Protein AF-B9TLZ0-F1 (afdb_monomer_lite)

Foldseek 3Di:
DLVVLVVDDLVVLQVLCVVPVQDLVSLLSQCCSCQSHVDHHPHDASPDHAAAENDDVQFWFWQQQFDQDRRSSYGDRFLFGSLAGDIGTDDPVVVVVLVVPVVVVVCVVCVPPDPLVVQLVVLVVVLVVVCVVCVVVVHDDDPQLSVLSSVLSSCPPVDQFAQVNVLVSVCSNVVDCPPFDTGFDQDWDAPAAADPPPRHGDGPAGAAHSVSLRSNSRRLSRSLVSCVVSVTRVVVSVVSSVVSCVRNVGGD

Radius of gyration: 22.02 Å; chains: 1; bounding box: 62×35×60 Å

Sequence (252 aa):
VCRAVQAVAGEEIAAIVLGAPTGAFARRLWFLYEWLTERQLDLPDPGKVRLVPVLDPDQQYALQRGEASSRHKVLNNLPGTRAFCPLARRTTALAAFSGSALGDQARTAMGRVRADLLARAAAFLLLNDSKSSFAIEGERPSGQRAARWGQAIAQAGARSLDVAELNRLQAIVIGDARFVRLGLRDEGGFVGVHDRDTNLPIPDHISARPQDLTSLIEGLAAFADRAAQGDMDPVVAAASLAFGFVYIHPYV

Secondary structure (DSSP, 8-state):
-HHHHHTS-HHHHHHHHHHSTT-HHHHHHHHHHHHHH-PPP------S---EESS-TTTB---SSPEEETTTTEEE--SS-SSS----B--HHHHHHHHT-HHHHHHHHTTTS-HHHHHHHHHHHHHHHHHHHHHHTT----HHHHHHHHHHHTTTTSS---HHHHHHHHHHHH---TTS--SS-SS--EEEEE-TTT--EEEEEEPPPGGGHHHHHHHHHHHHHHHHHTT--HHHHHHHHHHHHHHH----

Organism: Ricinus communis (NCBI:txid3988)

InterPro domains:
  IPR003812 Fido domain [PF02661] (161-252)
  IPR003812 Fido domain [PS51459] (161-252)
  IPR036597 Fido-like domain superfamily [G3DSA:1.10.3290.10] (107-252)
  IPR036597 Fido-like domain superfamily [SSF140931] (147-251)

pLDDT: mean 87.98, std 12.66, range [41.0, 98.25]

Structure (mmCIF, N/CA/C/O backbone):
data_AF-B9TLZ0-F1
#
_entry.id   AF-B9TLZ0-F1
#
loop_
_atom_site.group_PDB
_atom_site.id
_atom_site.type_symbol
_atom_site.label_atom_id
_atom_site.label_alt_id
_atom_site.label_comp_id
_atom_site.label_asym_id
_atom_site.label_entity_id
_atom_site.label_seq_id
_atom_site.pdbx_PDB_ins_code
_atom_site.Cartn_x
_atom_site.Cartn_y
_atom_site.Cartn_z
_atom_site.occupancy
_atom_site.B_iso_or_equiv
_atom_site.auth_seq_id
_atom_site.auth_comp_id
_atom_site.auth_asym_id
_atom_site.auth_atom_id
_atom_site.pdbx_PDB_model_num
ATOM 1 N N . VAL A 1 1 ? 7.675 -0.525 10.314 1.00 48.72 1 VAL A N 1
ATOM 2 C CA . VAL A 1 1 ? 6.494 -0.210 11.157 1.00 48.72 1 VAL A CA 1
ATOM 3 C C . VAL A 1 1 ? 6.132 -1.362 12.103 1.00 48.72 1 VAL A C 1
ATOM 5 O O . VAL A 1 1 ? 6.069 -1.106 13.296 1.00 48.72 1 VAL A O 1
ATOM 8 N N . CYS A 1 2 ? 6.019 -2.626 11.656 1.00 54.25 2 CYS A N 1
ATOM 9 C CA . CYS A 1 2 ? 5.654 -3.746 12.553 1.00 54.25 2 CYS A CA 1
ATOM 10 C C . CYS A 1 2 ? 6.580 -3.967 13.768 1.00 54.25 2 CYS A C 1
ATOM 12 O O . CYS A 1 2 ? 6.076 -4.256 14.847 1.00 54.25 2 CYS A O 1
ATOM 14 N N . ARG A 1 3 ? 7.906 -3.779 13.653 1.00 59.34 3 ARG A N 1
ATOM 15 C CA . ARG A 1 3 ? 8.824 -4.017 14.790 1.00 59.34 3 ARG A CA 1
ATOM 16 C C . ARG A 1 3 ? 8.624 -3.059 15.970 1.00 59.34 3 ARG A C 1
ATOM 18 O O . ARG A 1 3 ? 8.797 -3.472 17.106 1.00 59.34 3 ARG A O 1
ATOM 25 N N . ALA A 1 4 ? 8.248 -1.804 15.710 1.00 63.25 4 ALA A N 1
ATOM 26 C CA . ALA A 1 4 ? 8.013 -0.826 16.775 1.00 63.25 4 ALA A CA 1
ATOM 27 C C . ALA A 1 4 ? 6.753 -1.171 17.583 1.00 63.25 4 ALA A C 1
ATOM 29 O O . ALA A 1 4 ? 6.751 -1.049 18.799 1.00 63.25 4 ALA A O 1
ATOM 30 N N . VAL A 1 5 ? 5.704 -1.665 16.916 1.00 72.31 5 VAL A N 1
ATOM 31 C CA . VAL A 1 5 ? 4.459 -2.086 17.581 1.00 72.31 5 VAL A CA 1
ATOM 32 C C . VAL A 1 5 ? 4.630 -3.423 18.303 1.00 72.31 5 VAL A C 1
ATOM 34 O O . VAL A 1 5 ? 4.065 -3.608 19.371 1.00 72.31 5 VAL A O 1
ATOM 37 N N . GLN A 1 6 ? 5.468 -4.326 17.783 1.00 73.38 6 GLN A N 1
ATOM 38 C CA . GLN A 1 6 ? 5.844 -5.564 18.481 1.00 73.38 6 GLN A CA 1
ATOM 39 C C . GLN A 1 6 ? 6.620 -5.324 19.784 1.00 73.38 6 GLN A C 1
ATOM 41 O O . GLN A 1 6 ? 6.662 -6.223 20.619 1.00 73.38 6 GLN A O 1
ATOM 46 N N . ALA A 1 7 ? 7.240 -4.151 19.948 1.00 80.19 7 ALA A N 1
ATOM 47 C CA . ALA A 1 7 ? 7.928 -3.779 21.180 1.00 80.19 7 ALA A CA 1
ATOM 48 C C . ALA A 1 7 ? 6.968 -3.311 22.288 1.00 80.19 7 ALA A C 1
ATOM 50 O O . ALA A 1 7 ? 7.381 -3.247 23.441 1.00 80.19 7 ALA A O 1
ATOM 51 N N . VAL A 1 8 ? 5.712 -2.992 21.952 1.00 84.88 8 VAL A N 1
ATOM 52 C CA . VAL A 1 8 ? 4.68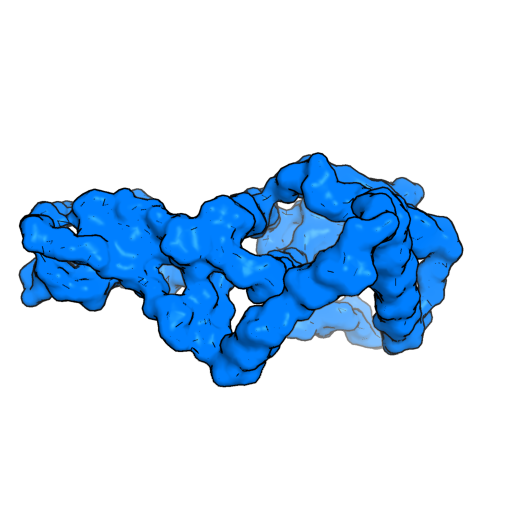1 -2.597 22.921 1.00 84.88 8 VAL A CA 1
ATOM 53 C C . VAL A 1 8 ? 3.991 -3.850 23.451 1.00 84.88 8 VAL A C 1
ATOM 55 O O . VAL A 1 8 ? 3.538 -4.700 22.672 1.00 84.88 8 VAL A O 1
ATOM 58 N N . ALA A 1 9 ? 3.910 -3.971 24.774 1.00 88.75 9 ALA A N 1
ATOM 59 C CA . ALA A 1 9 ? 3.280 -5.118 25.410 1.00 88.75 9 ALA A CA 1
ATOM 60 C C . ALA A 1 9 ? 1.759 -5.081 25.171 1.00 88.75 9 ALA A C 1
ATOM 62 O O . ALA A 1 9 ? 1.133 -4.017 25.190 1.00 88.75 9 ALA A O 1
ATOM 63 N N . GLY A 1 10 ? 1.146 -6.239 24.912 1.00 91.88 10 GLY A N 1
ATOM 64 C CA . GLY A 1 10 ? -0.290 -6.308 24.618 1.00 91.88 10 GLY A CA 1
ATOM 65 C C . GLY A 1 10 ? -1.144 -5.812 25.787 1.00 91.88 10 GLY A C 1
ATOM 66 O O . GLY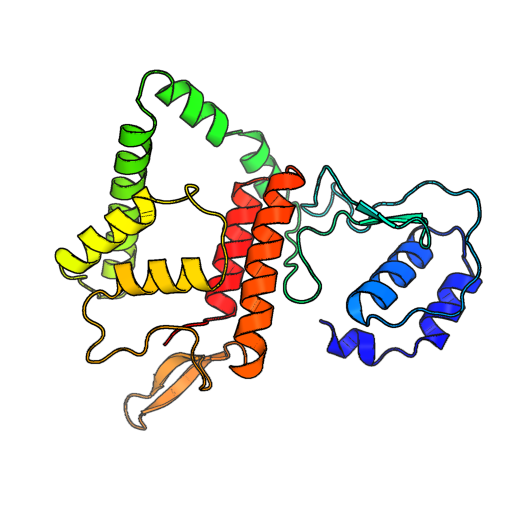 A 1 10 ? -2.198 -5.214 25.585 1.00 91.88 10 GLY A O 1
ATOM 67 N N . GLU A 1 11 ? -0.638 -5.987 27.004 1.00 94.06 11 GLU A N 1
ATOM 68 C CA . GLU A 1 11 ? -1.217 -5.547 28.267 1.00 94.06 11 GLU A CA 1
ATOM 69 C C . GLU A 1 11 ? -1.330 -4.018 28.351 1.00 94.06 11 GLU A C 1
ATOM 71 O O . GLU A 1 11 ? -2.326 -3.504 28.859 1.00 94.06 11 GLU A O 1
ATOM 76 N N . GLU A 1 12 ? -0.359 -3.276 27.808 1.00 94.19 12 GLU A N 1
ATOM 77 C CA . GLU A 1 12 ? -0.390 -1.806 27.778 1.00 94.19 12 GLU A CA 1
ATOM 78 C C . GLU A 1 12 ? -1.500 -1.306 26.849 1.00 94.19 12 GLU A C 1
ATOM 80 O O . GLU A 1 12 ? -2.265 -0.403 27.197 1.00 94.19 12 GLU A O 1
ATOM 85 N N . ILE A 1 13 ? -1.640 -1.940 25.680 1.00 95.50 13 ILE A N 1
ATOM 86 C CA . ILE A 1 13 ? -2.737 -1.650 24.753 1.00 95.50 13 ILE A CA 1
ATOM 87 C C . ILE A 1 13 ? -4.077 -2.027 25.386 1.00 95.50 13 ILE A C 1
ATOM 89 O O . ILE A 1 13 ? -5.020 -1.237 25.337 1.00 95.50 13 ILE A O 1
ATOM 93 N N . ALA A 1 14 ? -4.162 -3.194 26.028 1.00 96.62 14 ALA A N 1
ATOM 94 C CA . ALA A 1 14 ? -5.371 -3.650 26.700 1.00 96.62 14 ALA A CA 1
ATOM 95 C C . ALA A 1 14 ? -5.810 -2.686 27.811 1.00 96.62 14 ALA A C 1
ATOM 97 O O . ALA A 1 14 ? -6.987 -2.336 27.882 1.00 96.62 14 ALA A O 1
ATOM 98 N N . ALA A 1 15 ? -4.874 -2.182 28.619 1.00 96.44 15 ALA A N 1
ATOM 99 C CA . ALA A 1 15 ? -5.156 -1.197 29.660 1.00 96.44 15 ALA A CA 1
ATOM 100 C C . ALA A 1 15 ? -5.751 0.103 29.089 1.00 96.44 15 ALA A C 1
ATOM 102 O O . ALA A 1 15 ? -6.738 0.615 29.623 1.00 96.44 15 ALA A O 1
ATOM 103 N N . ILE A 1 16 ? -5.216 0.606 27.967 1.00 95.81 16 ILE A N 1
ATOM 104 C CA . ILE A 1 16 ? -5.767 1.786 27.275 1.00 95.81 16 ILE A CA 1
ATOM 105 C C . ILE A 1 16 ? -7.200 1.515 26.801 1.00 95.81 16 ILE A C 1
ATOM 107 O O . ILE A 1 16 ? -8.075 2.373 26.943 1.00 95.81 16 ILE A O 1
ATOM 111 N N . VAL A 1 17 ? -7.455 0.325 26.249 1.00 96.94 17 VAL A N 1
ATOM 112 C CA . VAL A 1 17 ? -8.787 -0.039 25.754 1.00 96.94 17 VAL A CA 1
ATOM 113 C C . VAL A 1 17 ? -9.787 -0.177 26.894 1.00 96.94 17 VAL A C 1
ATOM 115 O O . VAL A 1 17 ? -10.878 0.378 26.802 1.00 96.94 17 VAL A O 1
ATOM 118 N N . LEU A 1 18 ? -9.417 -0.837 27.991 1.00 96.81 18 LEU A N 1
ATOM 119 C CA . LEU A 1 18 ? -10.276 -0.995 29.167 1.00 96.81 18 LEU A CA 1
ATOM 120 C C . LEU A 1 18 ? -10.582 0.340 29.859 1.00 96.81 18 LEU A C 1
ATOM 122 O O . LEU A 1 18 ? -11.675 0.506 30.397 1.00 96.81 18 LEU A O 1
ATOM 126 N N . GLY A 1 19 ? -9.664 1.310 29.807 1.00 96.56 19 GLY A N 1
ATOM 127 C CA . GLY A 1 19 ? -9.897 2.660 30.325 1.00 96.56 19 GLY A CA 1
ATOM 128 C C . GLY A 1 19 ? -10.901 3.482 29.505 1.00 96.56 19 GLY A C 1
ATOM 129 O O . GLY A 1 19 ? -11.538 4.386 30.044 1.00 96.56 19 GLY A O 1
ATOM 130 N N . ALA A 1 20 ? -11.069 3.178 28.212 1.00 95.81 20 ALA A N 1
ATOM 131 C CA . ALA A 1 20 ? -11.977 3.897 27.315 1.00 95.81 20 ALA A CA 1
ATOM 132 C C . ALA A 1 20 ? -12.578 2.982 26.219 1.00 95.81 20 ALA A C 1
ATOM 134 O O . ALA A 1 20 ? -12.368 3.230 25.027 1.00 95.81 20 ALA A O 1
ATOM 135 N N . PRO A 1 21 ? -13.376 1.956 26.573 1.00 93.06 21 PRO A N 1
ATOM 136 C CA . PRO A 1 21 ? -13.750 0.862 25.664 1.00 93.06 21 PRO A CA 1
ATOM 137 C C . PRO A 1 21 ? -14.599 1.313 24.469 1.00 93.06 21 PRO A C 1
ATOM 139 O O . PRO A 1 21 ? -14.488 0.781 23.366 1.00 93.06 21 PRO A O 1
ATOM 142 N N . THR A 1 22 ? -15.423 2.346 24.648 1.00 95.19 22 THR A N 1
ATOM 143 C CA . THR A 1 22 ? -16.243 2.933 23.576 1.00 95.19 22 THR A CA 1
ATOM 144 C C . THR A 1 22 ? -15.496 4.012 22.777 1.00 95.19 22 THR A C 1
ATOM 146 O O . THR A 1 22 ? -15.944 4.418 21.696 1.00 95.19 22 THR A O 1
ATOM 149 N N . GLY A 1 23 ? -14.334 4.459 23.267 1.00 96.31 23 GLY A N 1
ATOM 150 C CA . GLY A 1 23 ? -13.553 5.561 22.719 1.00 96.31 23 GLY A CA 1
ATOM 151 C C . GLY A 1 23 ? -13.004 5.267 21.324 1.00 96.31 23 GLY A C 1
ATOM 152 O O . GLY A 1 23 ? -12.398 4.230 21.070 1.00 96.31 23 GLY A O 1
ATOM 153 N N . ALA A 1 24 ? -13.181 6.211 20.398 1.00 96.06 24 ALA A N 1
ATOM 154 C CA . ALA A 1 24 ? -12.713 6.084 19.015 1.00 96.06 24 ALA A CA 1
ATOM 155 C C . ALA A 1 24 ? -11.192 5.870 18.901 1.00 96.06 24 ALA A C 1
ATOM 157 O O . ALA A 1 24 ? -10.729 5.138 18.031 1.00 96.06 24 ALA A O 1
ATOM 158 N N . PHE A 1 25 ? -10.402 6.521 19.758 1.00 96.50 25 PHE A N 1
ATOM 159 C CA . PHE A 1 25 ? -8.947 6.360 19.775 1.00 96.50 25 PHE A CA 1
ATOM 160 C C . PHE A 1 25 ? -8.534 4.964 20.257 1.00 96.50 25 PHE A C 1
ATOM 162 O O . PHE A 1 25 ? -7.818 4.268 19.543 1.00 96.50 25 PHE A O 1
ATOM 169 N N . ALA A 1 26 ? -9.059 4.527 21.404 1.00 96.62 26 ALA A N 1
ATOM 170 C CA . ALA A 1 26 ? -8.794 3.207 21.968 1.00 96.62 26 ALA A CA 1
ATOM 171 C C . ALA A 1 26 ? -9.146 2.077 20.988 1.00 96.62 26 ALA A C 1
ATOM 173 O O . ALA A 1 26 ? -8.339 1.183 20.755 1.00 96.62 26 ALA A O 1
ATOM 174 N N . ARG A 1 27 ? -10.310 2.158 20.332 1.00 97.62 27 ARG A N 1
ATOM 175 C CA . ARG A 1 27 ? -10.747 1.148 19.354 1.00 97.62 27 ARG A CA 1
ATOM 176 C C . ARG A 1 27 ? -9.873 1.102 18.097 1.00 97.62 27 ARG A C 1
ATOM 178 O O . ARG A 1 27 ? -9.595 0.016 17.597 1.00 97.62 27 ARG A O 1
ATOM 185 N N . ARG A 1 28 ? -9.400 2.255 17.603 1.00 97.50 28 ARG A N 1
ATOM 186 C CA . ARG A 1 28 ? -8.427 2.306 16.495 1.00 97.50 28 ARG A CA 1
ATOM 187 C C . ARG A 1 28 ? -7.083 1.711 16.899 1.00 97.50 28 ARG A C 1
ATOM 189 O O . ARG A 1 28 ? -6.522 0.940 16.130 1.00 97.50 28 ARG A O 1
ATOM 196 N N . LEU A 1 29 ? -6.590 2.047 18.091 1.00 96.12 29 LEU A N 1
ATOM 197 C CA . LEU A 1 29 ? -5.339 1.509 18.621 1.00 96.12 29 LEU A CA 1
ATOM 198 C C . LEU A 1 29 ? -5.410 -0.015 18.772 1.00 96.12 29 LEU A C 1
ATOM 200 O O . LEU A 1 29 ? -4.509 -0.710 18.315 1.00 96.12 29 LEU A O 1
ATOM 204 N N . TRP A 1 30 ? -6.511 -0.520 19.333 1.00 97.38 30 TRP A N 1
ATOM 205 C CA . TRP A 1 30 ? -6.791 -1.950 19.443 1.00 97.38 30 TRP A CA 1
ATOM 206 C C . TRP A 1 30 ? -6.755 -2.638 18.076 1.00 97.38 30 TRP A C 1
ATOM 208 O O . TRP A 1 30 ? -5.982 -3.574 17.885 1.00 97.38 30 TRP A O 1
ATOM 218 N N . PHE A 1 31 ? -7.514 -2.114 17.106 1.00 97.75 31 PHE A N 1
ATOM 219 C CA . PHE A 1 31 ? -7.536 -2.648 15.744 1.00 97.75 31 PHE A CA 1
ATOM 220 C C . PHE A 1 31 ? -6.141 -2.671 15.117 1.00 97.75 31 PHE A C 1
ATOM 222 O O . PHE A 1 31 ? -5.726 -3.695 14.587 1.00 97.75 31 PHE A O 1
ATOM 229 N N . LEU A 1 32 ? -5.405 -1.558 15.183 1.00 96.31 32 LEU A N 1
ATOM 230 C CA . LEU A 1 32 ? -4.075 -1.452 14.585 1.00 96.31 32 LEU A CA 1
ATOM 231 C C . LEU A 1 32 ? -3.072 -2.402 15.243 1.00 96.31 32 LEU A C 1
ATOM 233 O O . LEU A 1 32 ? -2.236 -2.964 14.540 1.00 96.31 32 LEU A O 1
ATOM 237 N N . TYR A 1 33 ? -3.159 -2.605 16.559 1.00 96.06 33 TYR A N 1
ATOM 238 C CA . TYR A 1 33 ? -2.314 -3.564 17.261 1.00 96.06 33 TYR A CA 1
ATOM 239 C C . TYR A 1 33 ? -2.577 -4.994 16.783 1.00 96.06 33 TYR A C 1
ATOM 241 O O . TYR A 1 33 ? -1.641 -5.651 16.320 1.00 96.06 33 TYR A O 1
ATOM 249 N N . GLU A 1 34 ? -3.831 -5.464 16.833 1.00 96.06 34 GLU A N 1
ATOM 250 C CA . GLU A 1 34 ? -4.166 -6.829 16.396 1.00 96.06 34 GLU A CA 1
ATOM 251 C C . GLU A 1 34 ? -3.859 -7.012 14.898 1.00 96.06 34 GLU A C 1
ATOM 253 O O . GLU A 1 34 ? -3.321 -8.039 14.496 1.00 96.06 34 GLU A O 1
ATOM 258 N N . TRP A 1 35 ? -4.107 -5.992 14.069 1.00 96.12 35 TRP A N 1
ATOM 259 C CA . TRP A 1 35 ? -3.855 -6.032 12.625 1.00 96.12 35 TRP A CA 1
ATOM 260 C C . TRP A 1 35 ? -2.361 -6.080 12.264 1.00 96.12 35 TRP A C 1
ATOM 262 O O . TRP A 1 35 ? -1.964 -6.816 11.361 1.00 96.12 35 TRP A O 1
ATOM 272 N N . LEU A 1 36 ? -1.509 -5.318 12.961 1.00 94.06 36 LEU A N 1
ATOM 273 C CA . LEU A 1 36 ? -0.062 -5.310 12.708 1.00 94.06 36 LEU A CA 1
ATOM 274 C C . LEU A 1 36 ? 0.644 -6.542 13.280 1.00 94.06 36 LEU A C 1
ATOM 276 O O . LEU A 1 36 ? 1.634 -7.000 12.704 1.00 94.06 36 LEU A O 1
ATOM 280 N N . THR A 1 37 ? 0.180 -7.045 14.424 1.00 93.25 37 THR A N 1
ATOM 281 C CA . THR A 1 37 ? 0.862 -8.112 15.172 1.00 93.25 37 THR A CA 1
ATOM 282 C C . THR A 1 37 ? 0.274 -9.500 14.942 1.00 93.25 37 THR A C 1
ATOM 284 O O . THR A 1 37 ? 0.945 -10.476 15.267 1.00 93.25 37 THR A O 1
ATOM 287 N N . GLU A 1 38 ? -0.949 -9.592 14.407 1.00 93.12 38 GLU A N 1
ATOM 288 C CA . GLU A 1 38 ? -1.785 -10.806 14.373 1.00 93.12 38 GLU A CA 1
ATOM 289 C C . GLU A 1 38 ? -2.052 -11.427 15.749 1.00 93.12 38 GLU A C 1
ATOM 291 O O . GLU A 1 38 ? -2.473 -12.579 15.853 1.00 93.12 38 GLU A O 1
ATOM 296 N N . ARG A 1 39 ? -1.820 -10.676 16.829 1.00 93.50 39 ARG A N 1
ATOM 297 C CA . ARG A 1 39 ? -2.085 -11.128 18.192 1.00 93.50 39 ARG A CA 1
ATOM 298 C C . ARG A 1 39 ? -3.393 -10.537 18.662 1.00 93.50 39 ARG A C 1
ATOM 300 O O . ARG A 1 39 ? -3.523 -9.323 18.777 1.00 93.50 39 ARG A O 1
ATOM 307 N N . GLN A 1 40 ? -4.340 -11.413 18.953 1.00 95.31 40 GLN A N 1
ATOM 308 C CA . GLN A 1 40 ? -5.616 -11.027 19.524 1.00 95.31 40 GLN A CA 1
ATOM 309 C C . GLN A 1 40 ? -5.456 -10.772 21.029 1.00 95.31 40 GLN A C 1
ATOM 311 O O . GLN A 1 40 ? -4.899 -11.603 21.743 1.00 95.31 40 GLN A O 1
ATOM 316 N N . LEU A 1 41 ? -5.938 -9.625 21.506 1.00 96.12 41 LEU A N 1
ATOM 317 C CA . LEU A 1 41 ? -5.935 -9.271 22.925 1.00 96.12 41 LEU A CA 1
ATOM 318 C C . LEU A 1 41 ? -7.150 -9.875 23.637 1.00 96.12 41 LEU A C 1
ATOM 320 O O . LEU A 1 41 ? -8.235 -9.978 23.060 1.00 96.12 41 LEU A O 1
ATOM 324 N N . ASP A 1 42 ? -7.006 -10.227 24.910 1.00 95.75 42 ASP A N 1
ATOM 325 C CA . ASP A 1 42 ? -8.147 -10.644 25.727 1.00 95.75 42 ASP A CA 1
ATOM 326 C C . ASP A 1 42 ? -8.913 -9.409 26.226 1.00 95.75 42 ASP A C 1
ATOM 328 O O . ASP A 1 42 ? -8.610 -8.825 27.265 1.00 95.75 42 ASP A O 1
ATOM 332 N N . LEU A 1 43 ? -9.851 -8.939 25.400 1.00 95.94 43 LEU A N 1
ATOM 333 C CA . LEU A 1 43 ? -10.644 -7.735 25.628 1.00 95.94 43 LEU A CA 1
ATOM 334 C C . LEU A 1 43 ? -12.133 -8.015 25.375 1.00 95.94 43 LEU A C 1
ATOM 336 O O . LEU A 1 43 ? -12.468 -8.685 24.387 1.00 95.94 43 LEU A O 1
ATOM 340 N N . PRO A 1 44 ? -13.037 -7.488 26.224 1.00 94.94 44 PRO A N 1
ATOM 341 C CA . PRO A 1 44 ? -14.479 -7.651 26.052 1.00 94.94 44 PRO A CA 1
ATOM 342 C C . PRO A 1 44 ? -15.014 -6.860 24.843 1.00 94.94 44 PRO A C 1
ATOM 344 O O . PRO A 1 44 ? -14.367 -5.936 24.348 1.00 94.94 44 PRO A O 1
ATOM 347 N N . ASP A 1 45 ? -16.227 -7.191 24.373 1.00 93.25 45 ASP A N 1
ATOM 348 C CA . ASP A 1 45 ? -16.897 -6.407 23.321 1.00 93.25 45 ASP A CA 1
ATOM 349 C C . ASP A 1 45 ? -17.163 -4.969 23.826 1.00 93.25 45 ASP A C 1
ATOM 351 O O . ASP A 1 45 ? -17.681 -4.794 24.933 1.00 93.25 45 ASP A O 1
ATOM 355 N N . PRO A 1 46 ? -16.851 -3.927 23.029 1.00 92.38 46 PRO A N 1
ATOM 356 C CA . PRO A 1 46 ? -17.025 -2.527 23.428 1.00 92.38 46 PRO A CA 1
ATOM 357 C C . PRO A 1 46 ? -18.499 -2.074 23.473 1.00 92.38 46 PRO A C 1
ATOM 359 O O . PRO A 1 46 ? -18.788 -0.906 23.737 1.00 92.38 46 PRO A O 1
ATOM 362 N N . GLY A 1 47 ? -19.446 -2.968 23.188 1.00 91.06 47 GLY A N 1
ATOM 363 C CA . GLY A 1 47 ? -20.881 -2.734 23.189 1.00 91.06 47 GLY A CA 1
ATOM 364 C C . GLY A 1 47 ? -21.410 -2.150 21.877 1.00 91.06 47 GLY A C 1
ATOM 365 O O . GLY A 1 47 ? -20.783 -2.183 20.813 1.00 91.06 47 GLY A O 1
ATOM 366 N N . LYS A 1 48 ? -22.627 -1.596 21.939 1.00 92.31 48 LYS A N 1
ATOM 367 C CA . LYS A 1 48 ? -23.299 -0.982 20.783 1.00 92.31 48 LYS A CA 1
ATOM 368 C C . LYS A 1 48 ? -22.744 0.420 20.518 1.00 92.31 48 LYS A C 1
ATOM 370 O O . LYS A 1 48 ? -23.285 1.411 20.998 1.00 92.31 48 LYS A O 1
ATOM 375 N N . VAL A 1 49 ? -21.685 0.495 19.715 1.00 95.44 49 VAL A N 1
ATOM 376 C CA . VAL A 1 49 ? -21.088 1.753 19.239 1.00 95.44 49 VAL A CA 1
ATOM 377 C C . VAL A 1 49 ? -21.008 1.795 17.716 1.00 95.44 49 VAL A C 1
ATOM 379 O O . VAL A 1 49 ? -20.971 0.761 17.048 1.00 95.44 49 VAL A O 1
ATOM 382 N N . ARG A 1 50 ? -20.978 3.009 17.153 1.00 95.88 50 ARG A N 1
ATOM 383 C CA . ARG A 1 50 ? -20.803 3.206 15.709 1.00 95.88 50 ARG A CA 1
ATOM 384 C C . ARG A 1 50 ? -19.406 2.775 15.260 1.00 95.88 50 ARG A C 1
ATOM 386 O O . ARG A 1 50 ? -18.428 2.905 16.010 1.00 95.88 50 ARG A O 1
ATOM 393 N N . LEU A 1 51 ? -19.327 2.324 14.008 1.00 96.75 51 LEU A N 1
ATOM 394 C CA . LEU A 1 51 ? -18.049 2.117 13.341 1.00 96.75 51 LEU A CA 1
ATOM 395 C C . LEU A 1 51 ? -17.294 3.443 13.244 1.00 96.75 51 LEU A C 1
ATOM 397 O O . LEU A 1 51 ? -17.879 4.466 12.893 1.00 96.75 51 LEU A O 1
ATOM 401 N N . VAL A 1 52 ? -16.005 3.412 13.569 1.00 96.25 52 VAL A N 1
ATOM 402 C CA . VAL A 1 52 ? -15.090 4.540 13.370 1.00 96.25 52 VAL A CA 1
ATOM 403 C C . VAL A 1 52 ? -14.051 4.153 12.318 1.00 96.25 52 VAL A C 1
ATOM 405 O O . VAL A 1 52 ? -13.511 3.052 12.417 1.00 96.25 52 VAL A O 1
ATOM 408 N N . PRO A 1 53 ? -13.773 4.989 11.304 1.00 97.81 53 PRO A N 1
ATOM 409 C CA . PRO A 1 53 ? -12.726 4.687 10.336 1.00 97.81 53 PRO A CA 1
ATOM 410 C C . PRO A 1 53 ? -11.342 4.685 10.994 1.00 97.81 53 PRO A C 1
ATOM 412 O O . PRO A 1 53 ? -11.106 5.419 11.953 1.00 97.81 53 PRO A O 1
ATOM 415 N N . VAL A 1 54 ? -10.426 3.855 10.489 1.00 98.06 54 VAL A N 1
ATOM 416 C CA . VAL A 1 54 ? -9.026 3.838 10.949 1.00 98.06 54 VAL A CA 1
ATOM 417 C C . VAL A 1 54 ? -8.349 5.164 10.611 1.00 98.06 54 VAL A C 1
ATOM 419 O O . VAL A 1 54 ? -7.811 5.832 11.496 1.00 98.06 54 VAL A O 1
ATOM 422 N N . LEU A 1 55 ? -8.408 5.536 9.333 1.00 97.50 55 LEU A N 1
ATOM 423 C CA . LEU A 1 55 ? -7.871 6.775 8.788 1.00 97.50 55 LEU A CA 1
ATOM 424 C C . LEU A 1 55 ? -8.962 7.837 8.733 1.00 97.50 55 LEU A C 1
ATOM 426 O O . LEU A 1 55 ? -10.098 7.536 8.370 1.00 97.50 55 LEU A O 1
ATOM 430 N N . ASP A 1 56 ? -8.597 9.077 9.033 1.00 95.81 56 ASP A N 1
ATOM 431 C CA . ASP A 1 56 ? -9.446 10.241 8.800 1.00 95.81 56 ASP A CA 1
ATOM 432 C C . ASP A 1 56 ? -9.344 10.662 7.316 1.00 95.81 56 ASP A C 1
ATOM 434 O O . ASP A 1 56 ? -8.260 11.091 6.898 1.00 95.81 56 ASP A O 1
ATOM 438 N N . PRO A 1 57 ? -10.419 10.543 6.506 1.00 94.19 57 PRO A N 1
ATOM 439 C CA . PRO A 1 57 ? -10.391 10.884 5.080 1.00 94.19 57 PRO A CA 1
ATOM 440 C C . PRO A 1 57 ? -10.114 12.365 4.790 1.00 94.19 57 PRO A C 1
ATOM 442 O O . PRO A 1 57 ? -9.673 12.700 3.686 1.00 94.19 57 PRO A O 1
ATOM 445 N N . ASP A 1 58 ? -10.325 13.250 5.769 1.00 94.06 58 ASP A N 1
ATOM 446 C CA . ASP A 1 58 ? -10.004 14.671 5.631 1.00 94.06 58 ASP A CA 1
ATOM 447 C C . ASP A 1 58 ? -8.493 14.920 5.757 1.00 94.06 58 ASP A C 1
ATOM 449 O O . ASP A 1 58 ? -7.970 15.898 5.220 1.00 94.06 58 ASP A O 1
ATOM 453 N N . GLN A 1 59 ? -7.764 14.007 6.407 1.00 95.81 59 GLN A N 1
ATOM 454 C CA . GLN A 1 59 ? -6.322 14.119 6.644 1.00 95.81 59 GLN A CA 1
ATOM 455 C C . GLN A 1 59 ? -5.486 13.201 5.755 1.00 95.81 59 GLN A C 1
ATOM 457 O O . GLN A 1 59 ? -4.317 13.495 5.482 1.00 95.81 59 GLN A O 1
ATOM 462 N N . GLN A 1 60 ? -6.035 12.069 5.321 1.00 96.56 60 GLN A N 1
ATOM 463 C CA . GLN A 1 60 ? -5.316 11.045 4.570 1.00 96.56 60 GLN A CA 1
ATOM 464 C C . GLN A 1 60 ? -6.197 10.462 3.473 1.00 96.56 60 GLN A C 1
ATOM 466 O O . GLN A 1 60 ? -7.396 10.274 3.648 1.00 96.56 60 GLN A O 1
ATOM 471 N N . TYR A 1 61 ? -5.586 10.127 2.340 1.00 96.69 61 TYR A N 1
ATOM 472 C CA . TYR A 1 61 ? -6.269 9.316 1.343 1.00 96.69 61 TYR A CA 1
ATOM 473 C C . TYR A 1 61 ? -6.473 7.907 1.902 1.00 96.69 61 TYR A C 1
ATOM 475 O O . TYR A 1 61 ? -5.529 7.263 2.363 1.00 96.69 61 TYR A O 1
ATOM 483 N N . ALA A 1 62 ? -7.720 7.457 1.863 1.00 96.88 62 ALA A N 1
ATOM 484 C CA . ALA A 1 62 ? -8.180 6.193 2.410 1.00 96.88 62 ALA A CA 1
ATOM 485 C C . ALA A 1 62 ? -9.151 5.533 1.426 1.00 96.88 62 ALA A C 1
ATOM 487 O O . ALA A 1 62 ? -9.610 6.173 0.474 1.00 96.88 62 ALA A O 1
ATOM 488 N N . LEU A 1 63 ? -9.490 4.269 1.673 1.00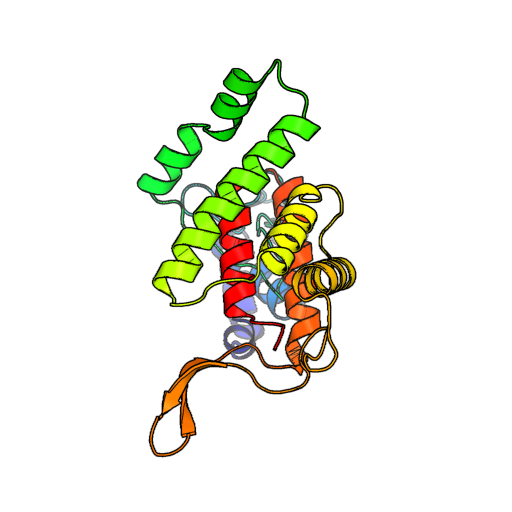 97.69 63 LEU A N 1
ATOM 489 C CA . LEU A 1 63 ? -10.564 3.617 0.927 1.00 97.69 63 LEU A CA 1
ATOM 490 C C . LEU A 1 63 ? -11.903 4.284 1.269 1.00 97.69 63 LEU A C 1
ATOM 492 O O . LEU A 1 63 ? -12.238 4.430 2.446 1.00 97.69 63 LEU A O 1
ATOM 496 N N . GLN A 1 64 ? -12.684 4.645 0.252 1.00 93.44 64 GLN A N 1
ATOM 497 C CA . GLN A 1 64 ? -14.064 5.107 0.431 1.00 93.44 64 GLN A CA 1
ATOM 498 C C . GLN A 1 64 ? -14.959 3.957 0.895 1.00 93.44 64 GLN A C 1
ATOM 500 O O . GLN A 1 64 ? -15.838 4.132 1.739 1.00 93.44 64 GLN A O 1
ATOM 505 N N . ARG A 1 65 ? -14.692 2.749 0.385 1.00 93.19 65 ARG A N 1
ATOM 506 C CA . ARG A 1 65 ? -15.358 1.511 0.801 1.00 93.19 65 ARG A CA 1
ATOM 507 C C . ARG A 1 65 ? -14.391 0.662 1.626 1.00 93.19 65 ARG A C 1
ATOM 509 O O . ARG A 1 65 ? -13.597 -0.099 1.084 1.00 93.19 65 ARG A O 1
ATOM 516 N N . GLY A 1 66 ? -14.428 0.848 2.945 1.00 92.88 66 GLY A N 1
ATOM 517 C CA . GLY A 1 66 ? -13.643 0.061 3.901 1.00 92.88 66 GLY A CA 1
ATOM 518 C C . GLY A 1 66 ? -14.337 -1.231 4.346 1.00 92.88 66 GLY A C 1
ATOM 519 O O . GLY A 1 66 ? -15.527 -1.435 4.116 1.00 92.88 66 GLY A O 1
ATOM 520 N N . GLU A 1 67 ? -13.596 -2.082 5.049 1.00 96.25 67 GLU A N 1
ATOM 521 C CA . GLU A 1 67 ? -14.091 -3.348 5.603 1.00 96.25 67 GLU A CA 1
ATOM 522 C C . GLU A 1 67 ? -14.436 -3.199 7.091 1.00 96.25 67 GLU A C 1
ATOM 524 O O . GLU A 1 67 ? -13.644 -2.679 7.876 1.00 96.25 67 GLU A O 1
ATOM 529 N N . ALA A 1 68 ? -15.616 -3.642 7.520 1.00 97.38 68 ALA A N 1
ATOM 530 C CA . ALA A 1 68 ? -16.018 -3.512 8.917 1.00 97.38 68 ALA A CA 1
ATOM 531 C C . ALA A 1 68 ? -15.361 -4.583 9.802 1.00 97.38 68 ALA A C 1
ATOM 533 O O . ALA A 1 68 ? -15.639 -5.772 9.676 1.00 97.38 68 ALA A O 1
ATOM 534 N N . SER A 1 69 ? -14.574 -4.154 10.787 1.00 97.31 69 SER A N 1
ATOM 535 C CA . SER A 1 69 ? -14.138 -4.999 11.894 1.00 97.31 69 SER A CA 1
ATOM 536 C C . SER A 1 69 ? -15.157 -4.929 13.033 1.00 97.31 69 SER A C 1
ATOM 538 O O . SER A 1 69 ? -15.179 -3.979 13.820 1.00 97.31 69 SER A O 1
ATOM 540 N N . SER A 1 70 ? -16.025 -5.940 13.124 1.00 96.06 70 SER A N 1
ATOM 541 C CA . SER A 1 70 ? -17.114 -6.008 14.112 1.00 96.06 70 SER A CA 1
ATOM 542 C C . SER A 1 70 ? -16.615 -6.075 15.561 1.00 96.06 70 SER A C 1
ATOM 544 O O . SER A 1 70 ? -17.214 -5.446 16.437 1.00 96.06 70 SER A O 1
ATOM 546 N N . ARG A 1 71 ? -15.502 -6.778 15.801 1.00 95.94 71 ARG A N 1
ATOM 547 C CA . ARG A 1 71 ? -14.833 -6.916 17.106 1.00 95.94 71 ARG A CA 1
ATOM 548 C C . ARG A 1 71 ? -14.410 -5.565 17.677 1.00 95.94 71 ARG A C 1
ATOM 550 O O . ARG A 1 71 ? -14.816 -5.189 18.769 1.00 95.94 71 ARG A O 1
ATOM 557 N N . HIS A 1 72 ? -13.671 -4.805 16.877 1.00 97.62 72 HIS A N 1
ATOM 558 C CA . HIS A 1 72 ? -13.155 -3.489 17.249 1.00 97.62 72 HIS A CA 1
ATOM 559 C C . HIS A 1 72 ? -14.202 -2.382 17.102 1.00 97.62 72 HIS A C 1
ATOM 561 O O . HIS A 1 72 ? -14.023 -1.266 17.588 1.00 97.62 72 HIS A O 1
ATOM 567 N N . LYS A 1 73 ? -15.288 -2.668 16.370 1.00 97.56 73 LYS A N 1
ATOM 568 C CA . LYS A 1 73 ? -16.242 -1.682 15.857 1.00 97.56 73 LYS A CA 1
ATOM 569 C C . LYS A 1 73 ? -15.512 -0.594 15.044 1.00 97.56 73 LYS A C 1
ATOM 571 O O . LYS A 1 73 ? -15.784 0.594 15.178 1.00 97.56 73 LYS A O 1
ATOM 576 N N . VAL A 1 74 ? -14.561 -0.991 14.205 1.00 98.00 74 VAL A N 1
ATOM 577 C CA . VAL A 1 74 ? -13.742 -0.094 13.371 1.00 98.00 74 VAL A CA 1
ATOM 578 C C . VAL A 1 74 ? -14.026 -0.374 11.900 1.00 98.00 74 VAL A C 1
ATOM 580 O O . VAL A 1 74 ? -14.202 -1.524 11.518 1.00 98.00 74 VAL A O 1
ATOM 583 N N . LEU A 1 75 ? -14.076 0.663 11.068 1.00 98.06 75 LEU A N 1
ATOM 584 C CA . LEU A 1 75 ? -14.081 0.530 9.614 1.00 98.06 75 LEU A CA 1
ATOM 585 C C . LEU A 1 75 ? -12.630 0.568 9.120 1.00 98.06 75 LEU A C 1
ATOM 587 O O . LEU A 1 75 ? -11.985 1.616 9.142 1.00 98.06 75 LEU A O 1
ATOM 591 N N . ASN A 1 76 ? -12.113 -0.576 8.684 1.00 98.00 76 ASN A N 1
ATOM 592 C CA . ASN A 1 76 ? -10.801 -0.703 8.069 1.00 98.00 76 ASN A CA 1
ATOM 593 C C . ASN A 1 76 ? -10.805 -0.073 6.670 1.00 98.00 76 ASN A C 1
ATOM 595 O O . ASN A 1 76 ? -11.059 -0.738 5.665 1.00 98.00 76 ASN A O 1
ATOM 599 N N . ASN A 1 77 ? -10.512 1.223 6.620 1.00 98.00 77 ASN A N 1
ATOM 600 C CA . ASN A 1 77 ? -10.309 1.988 5.395 1.00 98.00 77 ASN A CA 1
ATOM 601 C C . ASN A 1 77 ? -8.821 2.128 5.014 1.00 98.00 77 ASN A C 1
ATOM 603 O O . ASN A 1 77 ? -8.466 3.030 4.254 1.00 98.00 77 ASN A O 1
ATOM 607 N N . LEU A 1 78 ? -7.949 1.245 5.522 1.00 98.19 78 LEU A N 1
ATOM 608 C CA . LEU A 1 78 ? -6.547 1.189 5.109 1.00 98.19 78 LEU A CA 1
ATOM 609 C C . LEU A 1 78 ? -6.435 0.705 3.651 1.00 98.19 78 LEU A C 1
ATOM 611 O O . LEU A 1 78 ? -7.070 -0.299 3.294 1.00 98.19 78 LEU A O 1
ATOM 615 N N . PRO A 1 79 ? -5.606 1.366 2.821 1.00 97.00 79 PRO A N 1
ATOM 616 C CA . PRO A 1 79 ? -5.498 1.053 1.398 1.00 97.00 79 PRO A CA 1
ATOM 617 C C . PRO A 1 79 ? -4.682 -0.207 1.088 1.00 97.00 79 PRO A C 1
ATOM 619 O O . PRO A 1 79 ? -4.782 -0.731 -0.012 1.00 97.00 79 PRO A O 1
ATOM 622 N N . GLY A 1 80 ? -3.905 -0.723 2.041 1.00 96.81 80 GLY A N 1
ATOM 623 C CA . GLY A 1 80 ? -3.041 -1.883 1.831 1.00 96.81 80 GLY A CA 1
ATOM 624 C C . GLY A 1 80 ? -3.147 -2.945 2.916 1.00 96.81 80 GLY A C 1
ATOM 625 O O . GLY A 1 80 ? -4.112 -3.009 3.679 1.00 96.81 80 GLY A O 1
ATOM 626 N N . THR A 1 81 ? -2.117 -3.783 2.977 1.00 95.88 81 THR A N 1
ATOM 627 C CA . THR A 1 81 ? -1.951 -4.836 3.986 1.00 95.88 81 THR A CA 1
ATOM 628 C C . THR A 1 81 ? -0.811 -4.483 4.939 1.00 95.88 81 THR A C 1
ATOM 630 O O . THR A 1 81 ? -0.058 -3.536 4.721 1.00 95.88 81 THR A O 1
ATOM 633 N N . ARG A 1 82 ? -0.620 -5.268 5.999 1.00 93.38 82 ARG A N 1
ATOM 634 C CA . ARG A 1 82 ? 0.523 -5.094 6.911 1.00 93.38 82 ARG A CA 1
ATOM 635 C C . ARG A 1 82 ? 1.889 -5.212 6.221 1.00 93.38 82 ARG A C 1
ATOM 637 O O . ARG A 1 82 ? 2.862 -4.657 6.722 1.00 93.38 82 ARG A O 1
ATOM 644 N N . ALA A 1 83 ? 1.958 -5.936 5.099 1.00 94.50 83 ALA A N 1
ATOM 645 C CA . ALA A 1 83 ? 3.181 -6.076 4.316 1.00 94.50 83 ALA A CA 1
ATOM 646 C C . ALA A 1 83 ? 3.484 -4.782 3.551 1.00 94.50 83 ALA A C 1
ATOM 648 O O . ALA A 1 83 ? 4.631 -4.348 3.494 1.00 94.50 83 ALA A O 1
ATOM 649 N N . PHE A 1 84 ? 2.451 -4.124 3.021 1.00 96.62 84 PHE A N 1
ATOM 650 C CA . PHE A 1 84 ? 2.585 -2.876 2.285 1.00 96.62 84 PHE A CA 1
ATOM 651 C C . PHE A 1 84 ? 1.294 -2.051 2.378 1.00 96.62 84 PHE A C 1
ATOM 653 O O . PHE A 1 84 ? 0.265 -2.399 1.800 1.00 96.62 84 PHE A O 1
ATOM 660 N N . CYS A 1 85 ? 1.348 -0.946 3.123 1.00 97.06 85 CYS A N 1
ATOM 661 C CA . CYS A 1 85 ? 0.239 -0.001 3.276 1.00 97.06 85 CYS A CA 1
ATOM 662 C C . CYS A 1 85 ? 0.778 1.431 3.411 1.00 97.06 85 CYS A C 1
ATOM 664 O O . CYS A 1 85 ? 0.689 2.028 4.491 1.00 97.06 85 CYS A O 1
ATOM 666 N N . PRO A 1 86 ? 1.397 1.987 2.353 1.00 96.12 86 PRO A N 1
ATOM 667 C CA . PRO A 1 86 ? 1.794 3.388 2.358 1.00 96.12 86 PRO A CA 1
ATOM 668 C C . PRO A 1 86 ? 0.564 4.278 2.562 1.00 96.12 86 PRO A C 1
ATOM 670 O O . PRO A 1 86 ? -0.514 4.009 2.031 1.00 96.12 86 PRO A O 1
ATOM 673 N N . LEU A 1 87 ? 0.734 5.345 3.341 1.00 96.19 87 LEU A N 1
ATOM 674 C CA . LEU A 1 87 ? -0.317 6.321 3.607 1.00 96.19 87 LEU A CA 1
ATOM 675 C C . LEU A 1 87 ? 0.065 7.659 2.983 1.00 96.19 87 LEU A C 1
ATOM 677 O O . LEU A 1 87 ? 1.142 8.191 3.253 1.00 96.19 87 LEU A O 1
ATOM 681 N N . ALA A 1 88 ? -0.843 8.227 2.195 1.00 96.25 88 ALA A N 1
ATOM 682 C CA . ALA A 1 88 ? -0.673 9.543 1.599 1.00 96.25 88 ALA A CA 1
ATOM 683 C C . ALA A 1 88 ? -1.489 10.577 2.378 1.00 96.25 88 ALA A C 1
ATOM 685 O O . ALA A 1 88 ? -2.704 10.443 2.537 1.00 96.25 88 ALA A O 1
ATOM 686 N N . ARG A 1 89 ? -0.827 11.632 2.862 1.00 97.00 89 ARG A N 1
ATOM 687 C CA . ARG A 1 89 ? -1.513 12.754 3.509 1.00 97.00 89 ARG A CA 1
ATOM 688 C C . ARG A 1 89 ? -2.321 13.532 2.473 1.00 97.00 89 ARG A C 1
ATOM 690 O O . ARG A 1 89 ? -1.815 13.856 1.401 1.00 97.00 89 ARG A O 1
ATOM 697 N N . ARG A 1 90 ? -3.549 13.897 2.824 1.00 96.00 90 ARG A N 1
ATOM 698 C CA . ARG A 1 90 ? -4.383 14.805 2.046 1.00 96.00 90 ARG A CA 1
ATOM 699 C C . ARG A 1 90 ? -3.944 16.241 2.321 1.00 96.00 90 ARG A C 1
ATOM 701 O O . ARG A 1 90 ? -4.211 16.798 3.377 1.00 96.00 90 ARG A O 1
ATOM 708 N N . THR A 1 91 ? -3.205 16.826 1.385 1.00 96.69 91 THR A N 1
ATOM 709 C CA . THR A 1 91 ? -2.810 18.242 1.436 1.00 96.69 91 THR A CA 1
ATOM 710 C C . THR A 1 91 ? -3.737 19.079 0.563 1.00 96.69 91 THR A C 1
ATOM 712 O O . THR A 1 91 ? -4.349 18.554 -0.367 1.00 96.69 91 THR A O 1
ATOM 715 N N . THR A 1 92 ? -3.801 20.391 0.805 1.00 96.31 92 THR A N 1
ATOM 716 C CA . THR A 1 92 ? -4.589 21.321 -0.024 1.00 96.31 92 THR A CA 1
ATOM 717 C C . THR A 1 92 ? -4.220 21.220 -1.505 1.00 96.31 92 THR A C 1
ATOM 719 O O . THR A 1 92 ? -5.103 21.170 -2.356 1.00 96.31 92 THR A O 1
ATOM 722 N N . ALA A 1 93 ? -2.923 21.116 -1.817 1.00 95.38 93 ALA A N 1
ATOM 723 C CA . ALA A 1 93 ? -2.444 20.971 -3.189 1.00 95.38 93 ALA A CA 1
ATOM 724 C C . ALA A 1 93 ? -2.933 19.665 -3.837 1.00 95.38 93 ALA A C 1
ATOM 726 O O . ALA A 1 93 ? -3.477 19.689 -4.938 1.00 95.38 93 ALA A O 1
ATOM 727 N N . LEU A 1 94 ? -2.804 18.527 -3.143 1.00 94.06 94 LEU A N 1
ATOM 728 C CA . LEU A 1 94 ? -3.269 17.241 -3.672 1.00 94.06 94 LEU A CA 1
ATOM 729 C C . LEU A 1 94 ? -4.794 17.197 -3.807 1.00 94.06 94 LEU A C 1
ATOM 731 O O . LEU A 1 94 ? -5.302 16.642 -4.778 1.00 94.06 94 LEU A O 1
ATOM 735 N N . ALA A 1 95 ? -5.527 17.788 -2.860 1.00 93.56 95 ALA A N 1
ATOM 736 C CA . ALA A 1 95 ? -6.981 17.873 -2.927 1.00 93.56 95 ALA A CA 1
ATOM 737 C C . ALA A 1 95 ? -7.442 18.715 -4.128 1.00 93.56 95 ALA A C 1
ATOM 739 O O . ALA A 1 95 ? -8.387 18.322 -4.809 1.00 93.56 95 ALA A O 1
ATOM 740 N N . ALA A 1 96 ? -6.748 19.819 -4.433 1.00 94.25 96 ALA A N 1
ATOM 741 C CA . ALA A 1 96 ? -7.023 20.637 -5.613 1.00 94.25 96 ALA A CA 1
ATOM 742 C C . ALA A 1 96 ? -6.772 19.866 -6.922 1.00 94.25 96 ALA A C 1
ATOM 744 O O . ALA A 1 96 ? -7.626 19.871 -7.807 1.00 94.25 96 ALA A O 1
ATOM 745 N N . PHE A 1 97 ? -5.650 19.141 -7.028 1.00 92.06 97 PHE A N 1
ATOM 746 C CA . PHE A 1 97 ? -5.379 18.290 -8.193 1.00 92.06 97 PHE A CA 1
ATOM 747 C C . PHE A 1 97 ? -6.406 17.169 -8.346 1.00 92.06 97 PHE A C 1
ATOM 749 O O . PHE A 1 97 ? -6.930 16.980 -9.441 1.00 92.06 97 PHE A O 1
ATOM 756 N N . SER A 1 98 ? -6.755 16.478 -7.261 1.00 89.12 98 SER A N 1
ATOM 757 C CA . SER A 1 98 ? -7.774 15.418 -7.295 1.00 89.12 98 SER A CA 1
ATOM 758 C C . SER A 1 98 ? -9.130 15.984 -7.739 1.00 89.12 98 SER A C 1
ATOM 760 O O . SER A 1 98 ? -9.795 15.423 -8.606 1.00 89.12 98 SER A O 1
ATOM 762 N N . GLY A 1 99 ? -9.505 17.160 -7.220 1.00 90.94 99 GLY A N 1
ATOM 763 C CA . GLY A 1 99 ? -10.742 17.859 -7.576 1.00 90.94 99 GLY A CA 1
ATOM 764 C C . GLY A 1 99 ? -10.798 18.363 -9.021 1.00 90.94 99 GLY A C 1
ATOM 765 O O . GLY A 1 99 ? -11.888 18.564 -9.547 1.00 90.94 99 GLY A O 1
ATOM 766 N N . SER A 1 100 ? -9.652 18.530 -9.690 1.00 91.38 100 SER A N 1
ATOM 767 C CA . SER A 1 100 ? -9.624 18.910 -11.107 1.00 91.38 100 SER A CA 1
ATOM 768 C C . SER A 1 100 ? -10.090 17.789 -12.044 1.00 91.38 100 SER A C 1
ATOM 770 O O . SER A 1 100 ? -10.402 18.066 -13.198 1.00 91.38 100 SER A O 1
ATOM 772 N N . ALA A 1 101 ? -10.180 16.541 -11.566 1.00 86.00 101 ALA A N 1
ATOM 773 C CA . ALA A 1 101 ? -10.728 15.407 -12.313 1.00 86.00 101 ALA A CA 1
ATOM 774 C C . ALA A 1 101 ? -10.112 15.234 -13.720 1.00 86.00 101 ALA A C 1
ATOM 776 O O . ALA A 1 101 ? -10.808 14.933 -14.692 1.00 86.00 101 ALA A O 1
ATOM 777 N N . LEU A 1 102 ? -8.788 15.412 -13.845 1.00 86.62 102 LEU A N 1
ATOM 778 C CA . LEU A 1 102 ? -8.080 15.361 -15.137 1.00 86.62 102 LEU A CA 1
ATOM 779 C C . LEU A 1 102 ? -8.348 14.067 -15.915 1.00 86.62 102 LEU A C 1
ATOM 781 O O . LEU A 1 102 ? -8.417 14.092 -17.140 1.00 86.62 102 LEU A O 1
ATOM 785 N N . GLY A 1 103 ? -8.539 12.943 -15.217 1.00 83.19 103 GLY A N 1
ATOM 786 C CA . GLY A 1 103 ? -8.896 11.672 -15.845 1.00 83.19 103 GLY A CA 1
ATOM 787 C C . GLY A 1 103 ? -10.245 11.716 -16.573 1.00 83.19 103 GLY A C 1
ATOM 788 O O . GLY A 1 103 ? -10.351 11.212 -17.690 1.00 83.19 103 GLY A O 1
ATOM 789 N N . ASP A 1 104 ? -11.260 12.352 -15.984 1.00 85.56 104 ASP A N 1
ATOM 790 C CA . ASP A 1 104 ? -12.573 12.536 -16.615 1.00 85.56 104 ASP A CA 1
ATOM 791 C C . ASP A 1 104 ? -12.515 13.533 -17.768 1.00 85.56 104 ASP A C 1
ATOM 793 O O . ASP A 1 104 ? -13.106 13.295 -18.826 1.00 85.56 104 ASP A O 1
ATOM 797 N N . GLN A 1 105 ? -11.754 14.617 -17.606 1.00 88.62 105 GLN A N 1
ATOM 798 C CA . GLN A 1 105 ? -11.530 15.585 -18.679 1.00 88.62 105 GLN A CA 1
ATOM 799 C C . GLN A 1 105 ? -10.836 14.929 -19.879 1.00 88.62 105 GLN A C 1
ATOM 801 O O . GLN A 1 105 ? -11.284 15.089 -21.014 1.00 88.62 105 GLN A O 1
ATOM 806 N N . ALA A 1 106 ? -9.796 14.125 -19.632 1.00 82.62 106 ALA A N 1
ATOM 807 C CA . ALA A 1 106 ? -9.093 13.375 -20.665 1.00 82.62 106 ALA A CA 1
ATOM 808 C C . ALA A 1 106 ? -10.023 12.372 -21.361 1.00 82.62 106 ALA A C 1
ATOM 810 O O . ALA A 1 106 ? -10.066 12.332 -22.589 1.00 82.62 106 ALA A O 1
ATOM 811 N N . ARG A 1 107 ? -10.826 11.606 -20.605 1.00 80.44 107 ARG A N 1
ATOM 812 C CA . ARG A 1 107 ? -11.834 10.696 -21.181 1.00 80.44 107 ARG A CA 1
ATOM 813 C C . ARG A 1 107 ? -12.852 11.434 -22.046 1.00 80.44 107 ARG A C 1
ATOM 815 O O . ARG A 1 107 ? -13.174 10.960 -23.130 1.00 80.44 107 ARG A O 1
ATOM 822 N N . THR A 1 108 ? -13.321 12.595 -21.596 1.00 85.94 108 THR A N 1
ATOM 823 C CA . THR A 1 108 ? -14.291 13.421 -22.328 1.00 85.94 108 THR A CA 1
ATOM 824 C C . THR A 1 108 ? -13.696 13.951 -23.630 1.00 85.94 108 THR A C 1
ATOM 826 O O . THR A 1 108 ? -14.293 13.779 -24.693 1.00 85.94 108 THR A O 1
ATOM 829 N N . ALA A 1 109 ? -12.491 14.526 -23.575 1.00 84.25 109 ALA A N 1
ATOM 830 C CA . ALA A 1 109 ? -11.777 15.017 -24.753 1.00 84.25 109 ALA A CA 1
ATOM 831 C C . ALA A 1 109 ? -11.496 13.895 -25.768 1.00 84.25 109 ALA A C 1
ATOM 833 O O . ALA A 1 109 ? -11.554 14.110 -26.978 1.00 84.25 109 ALA A O 1
ATOM 834 N N . MET A 1 110 ? -11.243 12.682 -25.272 1.00 77.19 110 MET A N 1
ATOM 835 C CA . MET A 1 110 ? -10.896 11.515 -26.081 1.00 77.19 110 MET A CA 1
ATOM 836 C C . MET A 1 110 ? -12.092 10.623 -26.433 1.00 77.19 110 MET A C 1
ATOM 838 O O . MET A 1 110 ? -11.888 9.596 -27.072 1.00 77.19 110 MET A O 1
ATOM 842 N N . GLY A 1 111 ? -13.331 10.988 -26.080 1.00 71.56 111 GLY A N 1
ATOM 843 C CA . GLY A 1 111 ? -14.507 10.099 -26.107 1.00 71.56 111 GLY A CA 1
ATOM 844 C C . GLY A 1 111 ? -14.895 9.494 -27.467 1.00 71.56 111 GLY A C 1
ATOM 845 O O . GLY A 1 111 ? -15.771 8.638 -27.530 1.00 71.56 111 GLY A O 1
ATOM 846 N N . ARG A 1 112 ? -14.248 9.908 -28.564 1.00 70.94 112 ARG A N 1
ATOM 847 C CA . ARG A 1 112 ? -14.417 9.346 -29.920 1.00 70.94 112 ARG A CA 1
ATOM 848 C C . ARG A 1 112 ? -13.230 8.497 -30.391 1.00 70.94 112 ARG A C 1
ATOM 850 O O . ARG A 1 112 ? -13.261 7.957 -31.494 1.00 70.94 112 ARG A O 1
ATOM 857 N N . VAL A 1 113 ? -12.174 8.395 -29.589 1.00 74.88 113 VAL A N 1
ATOM 858 C CA . VAL A 1 113 ? -10.949 7.657 -29.903 1.00 74.88 113 VAL A CA 1
ATOM 859 C C . VAL A 1 113 ? -11.054 6.256 -29.315 1.00 74.88 113 VAL A C 1
ATOM 861 O O . VAL A 1 113 ? -11.408 6.075 -28.153 1.00 74.88 113 VAL A O 1
ATOM 864 N N . ARG A 1 114 ? -10.736 5.240 -30.120 1.00 71.31 114 ARG A N 1
ATOM 865 C CA . ARG A 1 114 ? -10.734 3.850 -29.653 1.00 71.31 114 ARG A CA 1
ATOM 866 C C . ARG A 1 114 ? -9.720 3.668 -28.519 1.00 71.31 114 ARG A C 1
ATOM 868 O O . ARG A 1 114 ? -8.604 4.180 -28.602 1.00 71.31 114 ARG A O 1
ATOM 875 N N . ALA A 1 115 ? -10.076 2.880 -27.505 1.00 66.94 115 ALA A N 1
ATOM 876 C CA . ALA A 1 115 ? -9.226 2.633 -26.337 1.00 66.94 115 ALA A CA 1
ATOM 877 C C . ALA A 1 115 ? -7.816 2.126 -26.708 1.00 66.94 115 ALA A C 1
ATOM 879 O O . ALA A 1 115 ? -6.833 2.536 -26.096 1.00 66.94 115 ALA A O 1
ATOM 880 N N . ASP A 1 116 ? -7.693 1.314 -27.765 1.00 63.66 116 ASP A N 1
ATOM 881 C CA . ASP A 1 116 ? -6.404 0.805 -28.252 1.00 63.66 116 ASP A CA 1
ATOM 882 C C . ASP A 1 116 ? -5.508 1.887 -28.888 1.00 63.66 116 ASP A C 1
ATOM 884 O O . ASP A 1 116 ? -4.281 1.784 -28.861 1.00 63.66 116 ASP A O 1
ATOM 888 N N . LEU A 1 117 ? -6.099 2.941 -29.459 1.00 67.62 117 LEU A N 1
ATOM 889 C CA . LEU A 1 117 ? -5.365 4.101 -29.972 1.00 67.62 117 LEU A CA 1
ATOM 890 C C . LEU A 1 117 ? -4.923 5.012 -28.826 1.00 67.62 117 LEU A C 1
ATOM 892 O O . LEU A 1 117 ? -3.789 5.483 -28.829 1.00 67.62 117 LEU A O 1
ATOM 896 N N . LEU A 1 118 ? -5.787 5.204 -27.825 1.00 68.88 118 LEU A N 1
ATOM 897 C CA . LEU A 1 118 ? -5.473 5.976 -26.624 1.00 68.88 118 LEU A CA 1
ATOM 898 C C . LEU A 1 118 ? -4.318 5.342 -25.836 1.00 68.88 118 LEU A C 1
ATOM 900 O O . LEU A 1 118 ? -3.366 6.036 -25.494 1.00 68.88 118 LEU A O 1
ATOM 904 N N . ALA A 1 119 ? -4.362 4.026 -25.607 1.00 64.88 119 ALA A N 1
ATOM 905 C CA . ALA A 1 119 ? -3.302 3.298 -24.911 1.00 64.88 119 ALA A CA 1
ATOM 906 C C . ALA A 1 119 ? -1.957 3.399 -25.648 1.00 64.88 119 ALA A C 1
ATOM 908 O O . ALA A 1 119 ? -0.922 3.613 -25.021 1.00 64.88 119 ALA A O 1
ATOM 909 N N . ARG A 1 120 ? -1.962 3.325 -26.987 1.00 63.97 120 ARG A N 1
ATOM 910 C CA . ARG A 1 120 ? -0.755 3.525 -27.806 1.00 63.97 120 ARG A CA 1
ATOM 911 C C . ARG A 1 120 ? -0.232 4.957 -27.748 1.00 63.97 120 ARG A C 1
ATOM 913 O O . ARG A 1 120 ? 0.977 5.142 -27.647 1.00 63.97 120 ARG A O 1
ATOM 920 N N . ALA A 1 121 ? -1.112 5.957 -27.795 1.00 69.69 121 ALA A N 1
ATOM 921 C CA . ALA A 1 121 ? -0.725 7.360 -27.666 1.00 69.69 121 ALA A CA 1
ATOM 922 C C . ALA A 1 121 ? -0.133 7.648 -26.277 1.00 69.69 121 ALA A C 1
ATOM 924 O O . ALA A 1 121 ? 0.923 8.264 -26.182 1.00 69.69 121 ALA A O 1
ATOM 925 N N . ALA A 1 122 ? -0.751 7.132 -25.211 1.00 68.44 122 ALA A N 1
ATOM 926 C CA . ALA A 1 122 ? -0.225 7.219 -23.853 1.00 68.44 122 ALA A CA 1
ATOM 927 C C . ALA A 1 122 ? 1.128 6.505 -23.722 1.00 68.44 122 ALA A C 1
ATOM 929 O O . ALA A 1 122 ? 2.065 7.084 -23.187 1.00 68.44 122 ALA A O 1
ATOM 930 N N . ALA A 1 123 ? 1.274 5.296 -24.278 1.00 64.62 123 ALA A N 1
ATOM 931 C CA . ALA A 1 123 ? 2.549 4.581 -24.308 1.00 64.62 123 ALA A CA 1
ATOM 932 C C . ALA A 1 123 ? 3.634 5.353 -25.069 1.00 64.62 123 ALA A C 1
ATOM 934 O O . ALA A 1 123 ? 4.783 5.377 -24.638 1.00 64.62 123 ALA A O 1
ATOM 935 N N . PHE A 1 124 ? 3.281 6.012 -26.174 1.00 67.62 124 PHE A N 1
ATOM 936 C CA . PHE A 1 124 ? 4.202 6.860 -26.925 1.00 67.62 124 PHE A CA 1
ATOM 937 C C . PHE A 1 124 ? 4.627 8.098 -26.124 1.00 67.62 124 PHE A C 1
ATOM 939 O O . PHE A 1 124 ? 5.816 8.403 -26.074 1.00 67.62 124 PHE A O 1
ATOM 946 N N . LEU A 1 125 ? 3.682 8.778 -25.465 1.00 69.69 125 LEU A N 1
ATOM 947 C CA . LEU A 1 125 ? 3.967 9.923 -24.595 1.00 69.69 125 LEU A CA 1
ATOM 948 C C . LEU A 1 125 ? 4.846 9.517 -23.408 1.00 69.69 125 LEU A C 1
ATOM 950 O O . LEU A 1 125 ? 5.862 10.160 -23.170 1.00 69.69 125 LEU A O 1
ATOM 954 N N . LEU A 1 126 ? 4.516 8.414 -22.731 1.00 66.88 126 LEU A N 1
ATOM 955 C CA . LEU A 1 126 ? 5.300 7.862 -21.624 1.00 66.88 126 LEU A CA 1
ATOM 956 C C . LEU A 1 126 ? 6.692 7.423 -22.073 1.00 66.88 126 LEU A C 1
ATOM 958 O O . LEU A 1 126 ? 7.662 7.644 -21.358 1.00 66.88 126 LEU A O 1
ATOM 962 N N . LEU A 1 127 ? 6.822 6.837 -23.266 1.00 65.19 127 LEU A N 1
ATOM 963 C CA . LEU A 1 127 ? 8.121 6.488 -23.831 1.00 65.19 127 LEU A CA 1
ATOM 964 C C . LEU A 1 127 ? 8.947 7.737 -24.160 1.00 65.19 127 LEU A C 1
ATOM 966 O O . LEU A 1 127 ? 10.164 7.719 -23.996 1.00 65.19 127 LEU A O 1
ATOM 970 N N . ASN A 1 128 ? 8.313 8.805 -24.645 1.00 63.62 128 ASN A N 1
ATOM 971 C CA . ASN A 1 128 ? 8.991 10.067 -24.922 1.00 63.62 128 ASN A CA 1
ATOM 972 C C . ASN A 1 128 ? 9.449 10.756 -23.629 1.00 63.62 128 ASN A C 1
ATOM 974 O O . ASN A 1 128 ? 10.580 11.225 -23.564 1.00 63.62 128 ASN A O 1
ATOM 978 N N . ASP A 1 129 ? 8.606 10.745 -22.598 1.00 61.41 129 ASP A N 1
ATOM 979 C CA . ASP A 1 129 ? 8.936 11.243 -21.262 1.00 61.41 129 ASP A CA 1
ATOM 980 C C . ASP A 1 129 ? 10.071 10.420 -20.628 1.00 61.41 129 ASP A C 1
ATOM 982 O O . ASP A 1 129 ? 11.091 10.963 -20.216 1.00 61.41 129 ASP A O 1
ATOM 986 N N . SER A 1 130 ? 9.988 9.088 -20.717 1.00 57.59 130 SER A N 1
ATOM 987 C CA . SER A 1 130 ? 11.044 8.178 -20.253 1.00 57.59 130 SER A CA 1
ATOM 988 C C . SER A 1 130 ? 12.363 8.398 -20.998 1.00 57.59 130 SER A C 1
ATOM 990 O O . SER A 1 130 ? 13.420 8.359 -20.386 1.00 57.59 130 SER A O 1
ATOM 992 N N . LYS A 1 131 ? 12.344 8.658 -22.315 1.00 56.84 131 LYS A N 1
ATOM 993 C CA . LYS A 1 131 ? 13.556 9.009 -23.083 1.00 56.84 131 LYS A CA 1
ATOM 994 C C . LYS A 1 131 ? 14.193 10.310 -22.598 1.00 56.84 131 LYS A C 1
ATOM 996 O O . LYS A 1 131 ? 15.417 10.392 -22.602 1.00 56.84 131 LYS A O 1
ATOM 1001 N N . SER A 1 132 ? 13.393 11.293 -22.188 1.00 54.38 132 SER A N 1
ATOM 1002 C CA . SER A 1 132 ? 13.896 12.512 -21.553 1.00 54.38 132 SER A CA 1
ATOM 1003 C C . SER A 1 132 ? 14.525 12.206 -20.192 1.00 54.38 132 SER A C 1
ATOM 1005 O O . SER A 1 132 ? 15.614 12.703 -19.924 1.00 54.38 132 SER A O 1
ATOM 1007 N N . SER A 1 133 ? 13.921 11.331 -19.380 1.00 49.03 133 SER A N 1
ATOM 1008 C CA . SER A 1 133 ? 14.516 10.858 -18.119 1.00 49.03 133 SER A CA 1
ATOM 1009 C C . SER A 1 133 ? 15.834 10.103 -18.338 1.00 49.03 133 SER A C 1
ATOM 1011 O O . SER A 1 133 ? 16.838 10.455 -17.727 1.00 49.03 133 SER A O 1
ATOM 1013 N N . PHE A 1 134 ? 15.885 9.157 -19.284 1.00 53.31 134 PHE A N 1
ATOM 1014 C CA . PHE A 1 134 ? 17.116 8.444 -19.652 1.00 53.31 134 PHE A CA 1
ATOM 1015 C C . PHE A 1 134 ? 18.203 9.397 -20.161 1.00 53.31 134 PHE A C 1
ATOM 1017 O O . PHE A 1 134 ? 19.368 9.241 -19.816 1.00 53.31 134 PHE A O 1
ATOM 1024 N N . ALA A 1 135 ? 17.837 10.419 -20.943 1.00 53.72 135 ALA A N 1
ATOM 1025 C CA . ALA A 1 135 ? 18.787 11.421 -21.419 1.00 53.72 135 ALA A CA 1
ATOM 1026 C C . ALA A 1 135 ? 19.360 12.287 -20.281 1.00 53.72 135 ALA A C 1
ATOM 1028 O O . ALA A 1 135 ? 20.517 12.696 -20.371 1.00 53.72 135 ALA A O 1
ATOM 1029 N N . ILE A 1 136 ? 18.584 12.538 -19.219 1.00 41.00 136 ILE A N 1
ATOM 1030 C CA . ILE A 1 136 ? 19.052 13.208 -17.993 1.00 41.00 136 ILE A CA 1
ATOM 1031 C C . ILE A 1 136 ? 20.009 12.292 -17.207 1.00 41.00 136 ILE A C 1
ATOM 1033 O O . ILE A 1 136 ? 21.008 12.775 -16.679 1.00 41.00 136 ILE A O 1
ATOM 1037 N N . GLU A 1 137 ? 19.764 10.979 -17.201 1.00 53.44 137 GLU A N 1
ATOM 1038 C CA . GLU A 1 137 ? 20.633 9.949 -16.597 1.00 53.44 137 GLU A CA 1
ATOM 1039 C C . GLU A 1 137 ? 21.840 9.559 -17.483 1.00 53.44 137 GLU A C 1
ATOM 1041 O O . GLU A 1 137 ? 22.664 8.731 -17.098 1.00 53.44 137 GLU A O 1
ATOM 1046 N N . GLY A 1 138 ? 21.989 10.163 -18.671 1.00 47.97 138 GLY A N 1
ATOM 1047 C CA . GLY A 1 138 ? 23.073 9.870 -19.619 1.00 47.97 138 GLY A CA 1
ATOM 1048 C C . GLY A 1 138 ? 22.912 8.549 -20.385 1.00 47.97 138 GLY A C 1
ATOM 1049 O O . GLY A 1 138 ? 23.795 8.163 -21.155 1.00 47.97 138 GLY A O 1
ATOM 1050 N N . GLU A 1 139 ? 21.779 7.869 -20.230 1.00 50.53 139 GLU A N 1
ATOM 1051 C CA . GLU A 1 139 ? 21.453 6.635 -20.927 1.00 50.53 139 GLU A CA 1
ATOM 1052 C C . GLU A 1 139 ? 20.833 6.903 -22.308 1.00 50.53 139 GLU A C 1
ATOM 1054 O O . GLU A 1 139 ? 19.971 7.762 -22.505 1.00 50.53 139 GLU A O 1
ATOM 1059 N N . ARG A 1 140 ? 21.226 6.099 -23.302 1.00 55.28 140 ARG A N 1
ATOM 1060 C CA . ARG A 1 140 ? 20.535 6.010 -24.598 1.00 55.28 140 ARG A CA 1
ATOM 1061 C C . ARG A 1 140 ? 19.992 4.594 -24.762 1.00 55.28 140 ARG A C 1
ATOM 1063 O O . ARG A 1 140 ? 20.717 3.733 -25.268 1.00 55.28 140 ARG A O 1
ATOM 1070 N N . PRO A 1 141 ? 18.738 4.322 -24.354 1.00 58.91 141 PRO A N 1
ATOM 1071 C CA . PRO A 1 141 ? 18.140 3.011 -24.553 1.00 58.91 141 PRO A CA 1
ATOM 1072 C C . PRO A 1 141 ? 18.206 2.640 -26.033 1.00 58.91 141 PRO A C 1
ATOM 1074 O O . PRO A 1 141 ? 17.868 3.453 -26.899 1.00 58.91 141 PRO A O 1
ATOM 1077 N N . SER A 1 142 ? 18.610 1.407 -26.343 1.00 66.38 142 SER A N 1
ATOM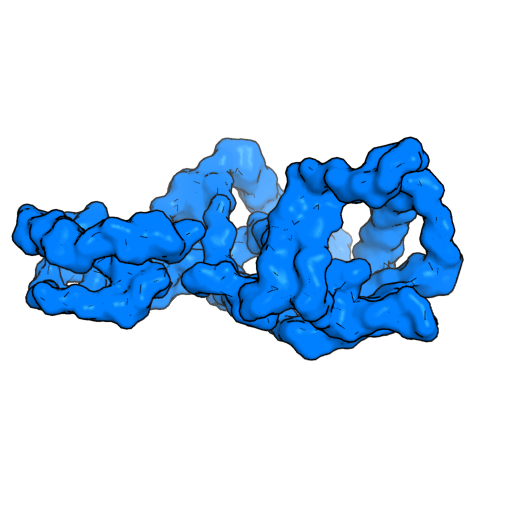 1078 C CA . SER A 1 142 ? 18.540 0.923 -27.722 1.00 66.38 142 SER A CA 1
ATOM 1079 C C . SER A 1 142 ? 17.095 1.023 -28.228 1.00 66.38 142 SER A C 1
ATOM 1081 O O . SER A 1 142 ? 16.141 0.831 -27.465 1.00 66.38 142 SER A O 1
ATOM 1083 N N . GLY A 1 143 ? 16.902 1.293 -29.525 1.00 69.12 143 GLY A N 1
ATOM 1084 C CA . GLY A 1 143 ? 15.556 1.393 -30.112 1.00 69.12 143 GLY A CA 1
ATOM 1085 C C . GLY A 1 143 ? 14.684 0.156 -29.837 1.00 69.12 143 GLY A C 1
ATOM 1086 O O . GLY A 1 143 ? 13.469 0.268 -29.695 1.00 69.12 143 GLY A O 1
ATOM 1087 N N . GLN A 1 144 ? 15.313 -1.010 -29.657 1.00 74.44 144 GLN A N 1
ATOM 1088 C CA . GLN A 1 144 ? 14.643 -2.252 -29.277 1.00 74.44 144 GLN A CA 1
ATOM 1089 C C . GLN A 1 144 ? 14.125 -2.249 -27.827 1.00 74.44 144 GLN A C 1
ATOM 1091 O O . GLN A 1 144 ? 13.000 -2.689 -27.598 1.00 74.44 144 GLN A O 1
ATOM 1096 N N . ARG A 1 145 ? 14.891 -1.736 -26.848 1.00 72.75 145 ARG A N 1
ATOM 1097 C CA . ARG A 1 145 ? 14.431 -1.615 -25.446 1.00 72.75 145 ARG A CA 1
ATOM 1098 C C . ARG A 1 145 ? 13.248 -0.651 -25.353 1.00 72.75 145 ARG A C 1
ATOM 1100 O O . ARG A 1 145 ? 12.259 -0.961 -24.697 1.00 72.75 145 ARG A O 1
ATOM 1107 N N . ALA A 1 146 ? 13.312 0.464 -26.082 1.00 71.38 146 ALA A N 1
ATOM 1108 C CA . ALA A 1 146 ? 12.217 1.427 -26.190 1.00 71.38 146 ALA A CA 1
ATOM 1109 C C . ALA A 1 146 ? 10.927 0.800 -26.763 1.00 71.38 146 ALA A C 1
ATOM 1111 O O . ALA A 1 146 ? 9.839 1.030 -26.237 1.00 71.38 146 ALA A O 1
ATOM 1112 N N . ALA A 1 147 ? 11.040 -0.033 -27.803 1.00 76.38 147 ALA A N 1
ATOM 1113 C CA . ALA A 1 147 ? 9.894 -0.738 -28.378 1.00 76.38 147 ALA A CA 1
ATOM 1114 C C . ALA A 1 147 ? 9.262 -1.742 -27.393 1.00 76.38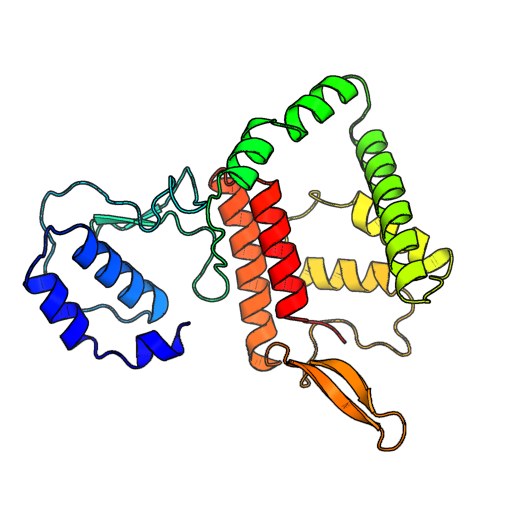 147 ALA A C 1
ATOM 1116 O O . ALA A 1 147 ? 8.038 -1.779 -27.259 1.00 76.38 147 ALA A O 1
ATOM 1117 N N . ARG A 1 148 ? 10.080 -2.515 -26.663 1.00 83.50 148 ARG A N 1
ATOM 1118 C CA . ARG A 1 148 ? 9.597 -3.469 -25.647 1.00 83.50 148 ARG A CA 1
ATOM 1119 C C . ARG A 1 148 ? 8.933 -2.776 -24.457 1.00 83.50 148 ARG A C 1
ATOM 1121 O O . ARG A 1 148 ? 7.896 -3.233 -23.988 1.00 83.50 148 ARG A O 1
ATOM 1128 N N . TRP A 1 149 ? 9.463 -1.631 -24.028 1.00 78.44 149 TRP A N 1
ATOM 1129 C CA . TRP A 1 149 ? 8.789 -0.757 -23.063 1.00 78.44 149 TRP A CA 1
ATOM 1130 C C . TRP A 1 149 ? 7.407 -0.318 -23.554 1.00 78.44 149 TRP A C 1
ATOM 1132 O O . TRP A 1 149 ? 6.424 -0.469 -22.834 1.00 78.44 149 TRP A O 1
ATOM 1142 N N . GLY A 1 150 ? 7.304 0.152 -24.802 1.00 76.12 150 GLY A N 1
ATOM 1143 C CA . GLY A 1 150 ? 6.014 0.502 -25.404 1.00 76.12 150 GLY A CA 1
ATOM 1144 C C . GLY A 1 150 ? 5.029 -0.675 -25.425 1.00 76.12 150 GLY A C 1
ATOM 1145 O O . GLY A 1 150 ? 3.851 -0.499 -25.118 1.00 76.12 150 GLY A O 1
ATOM 1146 N N . GLN A 1 151 ? 5.513 -1.888 -25.713 1.00 81.50 151 GLN A N 1
ATOM 1147 C CA . GLN A 1 151 ? 4.712 -3.114 -25.658 1.00 81.50 151 GLN A CA 1
ATOM 1148 C C . GLN A 1 151 ? 4.216 -3.430 -24.238 1.00 81.50 151 GLN A C 1
ATOM 1150 O O . GLN A 1 151 ? 3.075 -3.867 -24.084 1.00 81.50 151 GLN A O 1
ATOM 1155 N N . ALA A 1 152 ? 5.051 -3.243 -23.213 1.00 85.00 152 ALA A N 1
ATOM 1156 C CA . ALA A 1 152 ? 4.666 -3.451 -21.819 1.00 85.00 152 ALA A CA 1
ATOM 1157 C C . ALA A 1 152 ? 3.594 -2.440 -21.383 1.00 85.00 152 ALA A C 1
ATOM 1159 O O . ALA A 1 152 ? 2.555 -2.836 -20.860 1.00 85.00 152 ALA A O 1
ATOM 1160 N N . ILE A 1 153 ? 3.786 -1.151 -21.687 1.00 78.81 153 ILE A N 1
ATOM 1161 C CA . ILE A 1 153 ? 2.823 -0.094 -21.340 1.00 78.81 153 ILE A CA 1
ATOM 1162 C C . ILE A 1 153 ? 1.479 -0.305 -22.048 1.00 78.81 153 ILE A C 1
ATOM 1164 O O . ILE A 1 153 ? 0.430 -0.108 -21.441 1.00 78.81 153 ILE A O 1
ATOM 1168 N N . ALA A 1 154 ? 1.477 -0.768 -23.302 1.00 76.94 154 ALA A N 1
ATOM 1169 C CA . ALA A 1 154 ? 0.241 -1.066 -24.030 1.00 76.94 154 ALA A CA 1
ATOM 1170 C C . ALA A 1 154 ? -0.614 -2.176 -23.379 1.00 76.94 154 ALA A C 1
ATOM 1172 O O . ALA A 1 154 ? -1.782 -2.323 -23.731 1.00 76.94 154 ALA A O 1
ATOM 1173 N N . GLN A 1 155 ? -0.048 -2.954 -22.449 1.00 83.50 155 GLN A N 1
ATOM 1174 C CA . GLN A 1 155 ? -0.745 -3.997 -21.688 1.00 83.50 155 GLN A CA 1
ATOM 1175 C C . GLN A 1 155 ? -1.198 -3.526 -20.297 1.00 83.50 155 GLN A C 1
ATOM 1177 O O . GLN A 1 155 ? -1.791 -4.311 -19.556 1.00 83.50 155 GLN A O 1
ATOM 1182 N N . ALA A 1 156 ? -0.931 -2.270 -19.923 1.00 81.94 156 ALA A N 1
ATOM 1183 C CA . ALA A 1 156 ? -1.304 -1.735 -18.619 1.00 81.94 156 ALA A CA 1
ATOM 1184 C C . ALA A 1 156 ? -2.817 -1.864 -18.374 1.00 81.94 156 ALA A C 1
ATOM 1186 O O . ALA A 1 156 ? -3.634 -1.537 -19.235 1.00 81.94 156 ALA A O 1
ATOM 1187 N N . GLY A 1 157 ? -3.187 -2.363 -17.192 1.00 80.75 157 GLY A N 1
ATOM 1188 C CA . GLY A 1 157 ? -4.582 -2.577 -16.796 1.00 80.75 157 GLY A CA 1
ATOM 1189 C C . GLY A 1 157 ? -5.269 -3.792 -17.433 1.00 80.75 157 GLY A C 1
ATOM 1190 O O . GLY A 1 157 ? -6.419 -4.060 -17.105 1.00 80.75 157 GLY A O 1
ATOM 1191 N N . ALA A 1 158 ? -4.598 -4.551 -18.309 1.00 85.56 158 ALA A N 1
ATOM 1192 C CA . ALA A 1 158 ? -5.176 -5.758 -18.910 1.00 85.56 158 ALA A CA 1
ATOM 1193 C C . ALA A 1 158 ? -5.146 -6.982 -17.977 1.00 85.56 158 ALA A C 1
ATOM 1195 O O . ALA A 1 158 ? -5.850 -7.963 -18.219 1.00 85.56 158 ALA A O 1
ATOM 1196 N N . ARG A 1 159 ? -4.295 -6.952 -16.947 1.00 89.56 159 ARG A N 1
ATOM 1197 C CA . ARG A 1 159 ? -4.083 -8.031 -15.978 1.00 89.56 159 ARG A CA 1
ATOM 1198 C C . ARG A 1 159 ? -3.960 -7.435 -14.583 1.00 89.56 159 ARG A C 1
ATOM 1200 O O . ARG A 1 159 ? -3.424 -6.336 -14.437 1.00 89.56 159 ARG A O 1
ATOM 1207 N N . SER A 1 160 ? -4.444 -8.167 -13.584 1.00 90.88 160 SER A N 1
ATOM 1208 C CA . SER A 1 160 ? -4.173 -7.851 -12.182 1.00 90.88 160 SER A CA 1
ATOM 1209 C C . SER A 1 160 ? -2.674 -7.933 -11.910 1.00 90.88 160 SER A C 1
ATOM 1211 O O . SER A 1 160 ? -1.960 -8.708 -12.549 1.00 90.88 160 SER A O 1
ATOM 1213 N N . LEU A 1 161 ? -2.203 -7.116 -10.972 1.00 93.25 161 LEU A N 1
ATOM 1214 C CA . LEU A 1 161 ? -0.811 -7.157 -10.550 1.00 93.25 161 LEU A CA 1
ATOM 1215 C C . LEU A 1 161 ? -0.597 -8.352 -9.628 1.00 93.25 161 LEU A C 1
ATOM 1217 O O . LEU A 1 161 ? -1.299 -8.510 -8.638 1.00 93.25 161 LEU A O 1
ATOM 1221 N N . ASP A 1 162 ? 0.412 -9.154 -9.933 1.00 95.56 162 ASP A N 1
ATOM 1222 C CA . ASP A 1 162 ? 0.976 -10.157 -9.041 1.00 95.56 162 ASP A CA 1
ATOM 1223 C C . ASP A 1 162 ? 2.482 -10.313 -9.339 1.00 95.56 162 ASP A C 1
ATOM 1225 O O . ASP A 1 162 ? 3.039 -9.654 -10.227 1.00 95.56 162 ASP A O 1
ATOM 1229 N N . VAL A 1 163 ? 3.168 -11.171 -8.581 1.00 95.88 163 VAL A N 1
ATOM 1230 C CA . VAL A 1 163 ? 4.607 -11.429 -8.772 1.00 95.88 163 VAL A CA 1
ATOM 1231 C C . VAL A 1 163 ? 4.899 -11.974 -10.177 1.00 95.88 163 VAL A C 1
ATOM 1233 O O . VAL A 1 163 ? 5.899 -11.600 -10.792 1.00 95.88 163 VAL A O 1
ATOM 1236 N N . ALA A 1 164 ? 4.044 -12.854 -10.702 1.00 96.44 164 ALA A N 1
ATOM 1237 C CA . ALA A 1 164 ? 4.249 -13.482 -12.002 1.00 96.44 164 ALA A CA 1
ATOM 1238 C C . ALA A 1 164 ? 4.096 -12.469 -13.144 1.00 96.44 164 ALA A C 1
ATOM 1240 O O . ALA A 1 164 ? 4.890 -12.473 -14.086 1.00 96.44 164 ALA A O 1
ATOM 1241 N N . GLU A 1 165 ? 3.124 -11.569 -13.041 1.00 95.56 165 GLU A N 1
ATOM 1242 C CA . GLU A 1 165 ? 2.875 -10.494 -13.986 1.00 95.56 165 GLU A CA 1
ATOM 1243 C C . GLU A 1 165 ? 4.018 -9.480 -13.984 1.00 95.56 165 GLU A C 1
ATOM 1245 O O . GLU A 1 165 ? 4.501 -9.111 -15.054 1.00 95.56 165 GLU A O 1
ATOM 1250 N N . LEU A 1 166 ? 4.532 -9.093 -12.812 1.00 94.75 166 LEU A N 1
ATOM 1251 C CA . LEU A 1 166 ? 5.703 -8.217 -12.726 1.00 94.75 166 LEU A CA 1
ATOM 1252 C C . LEU A 1 166 ? 6.950 -8.874 -13.338 1.00 94.75 166 LEU A C 1
ATOM 1254 O O . LEU A 1 166 ? 7.643 -8.242 -14.135 1.00 94.75 166 LEU A O 1
ATOM 1258 N N . ASN A 1 167 ? 7.189 -10.161 -13.067 1.00 95.25 167 ASN A N 1
ATOM 1259 C CA . ASN A 1 167 ? 8.298 -10.904 -13.676 1.00 95.25 167 ASN A CA 1
ATOM 1260 C C . ASN A 1 167 ? 8.132 -11.036 -15.199 1.00 95.25 167 ASN A C 1
ATOM 1262 O O . ASN A 1 167 ? 9.103 -10.946 -15.952 1.00 95.25 167 ASN A O 1
ATOM 1266 N N . ARG A 1 168 ? 6.897 -11.209 -15.684 1.00 95.06 168 ARG A N 1
ATOM 1267 C CA . ARG A 1 168 ? 6.590 -11.236 -17.118 1.00 95.06 168 ARG A CA 1
ATOM 1268 C C . ARG A 1 168 ? 6.864 -9.882 -17.773 1.00 95.06 168 ARG A C 1
ATOM 1270 O O . ARG A 1 168 ? 7.459 -9.839 -18.850 1.00 95.06 168 ARG A O 1
ATOM 1277 N N . LEU A 1 169 ? 6.457 -8.782 -17.137 1.00 93.06 169 LEU A N 1
ATOM 1278 C CA . LEU A 1 169 ? 6.731 -7.422 -17.611 1.00 93.06 169 LEU A CA 1
ATOM 1279 C C . LEU A 1 169 ? 8.239 -7.123 -17.605 1.00 93.06 169 LEU A C 1
ATOM 1281 O O . LEU A 1 169 ? 8.748 -6.568 -18.579 1.00 93.06 169 LEU A O 1
ATOM 1285 N N . GLN A 1 170 ? 8.969 -7.568 -16.577 1.00 91.69 170 GLN A N 1
ATOM 1286 C CA . GLN A 1 170 ? 10.431 -7.493 -16.522 1.00 91.69 170 GLN A CA 1
ATOM 1287 C C . GLN A 1 170 ? 11.066 -8.229 -17.711 1.00 91.69 170 GLN A C 1
ATOM 1289 O O . GLN A 1 170 ? 11.888 -7.650 -18.421 1.00 91.69 170 GLN A O 1
ATOM 1294 N N . ALA A 1 171 ? 10.649 -9.471 -17.981 1.00 92.31 171 ALA A N 1
ATOM 1295 C CA . ALA A 1 171 ? 11.163 -10.258 -19.101 1.00 92.31 171 ALA A CA 1
ATOM 1296 C C . ALA A 1 171 ? 10.925 -9.570 -20.457 1.00 92.31 171 ALA A C 1
ATOM 1298 O O . ALA A 1 171 ? 11.815 -9.561 -21.308 1.00 92.31 171 ALA A O 1
ATOM 1299 N N . ILE A 1 172 ? 9.760 -8.933 -20.643 1.00 90.81 172 ILE A N 1
ATOM 1300 C CA . ILE A 1 172 ? 9.479 -8.122 -21.836 1.00 90.81 172 ILE A CA 1
ATOM 1301 C C . ILE A 1 172 ? 10.471 -6.963 -21.929 1.00 90.81 172 ILE A C 1
ATOM 1303 O O . ILE A 1 172 ? 11.108 -6.786 -22.963 1.00 90.81 172 ILE A O 1
ATOM 1307 N N . VAL A 1 173 ? 10.632 -6.173 -20.868 1.00 85.75 173 VAL A N 1
ATOM 1308 C CA . VAL A 1 173 ? 11.483 -4.976 -20.893 1.00 85.75 173 VAL A CA 1
ATOM 1309 C C . VAL A 1 173 ? 12.959 -5.326 -21.131 1.00 85.75 173 VAL A C 1
ATOM 1311 O O . VAL A 1 173 ? 13.600 -4.725 -22.003 1.00 85.75 173 VAL A O 1
ATOM 1314 N N . ILE A 1 174 ? 13.490 -6.317 -20.411 1.00 85.94 174 ILE A N 1
ATOM 1315 C CA . ILE A 1 174 ? 14.889 -6.755 -20.519 1.00 85.94 174 ILE A CA 1
ATOM 1316 C C . ILE A 1 174 ? 15.147 -7.398 -21.888 1.00 85.94 174 ILE A C 1
ATOM 1318 O O . ILE A 1 174 ? 16.061 -6.980 -22.604 1.00 85.94 174 ILE A O 1
ATOM 1322 N N . GLY A 1 175 ? 14.283 -8.314 -22.331 1.00 86.38 175 GLY A N 1
ATOM 1323 C CA . GLY A 1 175 ? 14.456 -9.053 -23.579 1.00 86.38 175 GLY A CA 1
ATOM 1324 C C . GLY A 1 175 ? 15.534 -10.130 -23.454 1.00 86.38 175 GLY A C 1
ATOM 1325 O O . GLY A 1 175 ? 15.271 -11.209 -22.934 1.00 86.38 175 GLY A O 1
ATOM 1326 N N . ASP A 1 176 ? 16.741 -9.854 -23.952 1.00 82.81 176 ASP A N 1
ATOM 1327 C CA . ASP A 1 176 ? 17.862 -10.797 -23.875 1.00 82.81 176 ASP A CA 1
ATOM 1328 C C . ASP A 1 176 ? 18.469 -10.809 -22.465 1.00 82.81 176 ASP A C 1
ATOM 1330 O O . ASP A 1 176 ? 19.153 -9.871 -22.059 1.00 82.81 176 ASP A O 1
ATOM 1334 N N . ALA A 1 177 ? 18.202 -11.882 -21.722 1.00 81.69 177 ALA A N 1
ATOM 1335 C CA . ALA A 1 177 ? 18.590 -12.041 -20.325 1.00 81.69 177 ALA A CA 1
ATOM 1336 C C . ALA A 1 177 ? 19.903 -12.820 -20.124 1.00 81.69 177 ALA A C 1
ATOM 1338 O O . ALA A 1 177 ? 20.189 -13.258 -19.014 1.00 81.69 177 ALA A O 1
ATOM 1339 N N . ARG A 1 178 ? 20.735 -13.000 -21.163 1.00 82.12 178 ARG A N 1
ATOM 1340 C CA . ARG A 1 178 ? 22.008 -13.749 -21.049 1.00 82.12 178 ARG A CA 1
ATOM 1341 C C . ARG A 1 178 ? 22.952 -13.238 -19.952 1.00 82.12 178 ARG A C 1
ATOM 1343 O O . ARG A 1 178 ? 23.763 -14.013 -19.459 1.00 82.12 178 ARG A O 1
ATOM 1350 N N . PHE A 1 179 ? 22.836 -11.965 -19.575 1.00 79.94 179 PHE A N 1
ATOM 1351 C CA . PHE A 1 179 ? 23.675 -11.313 -18.562 1.00 79.94 179 PHE A CA 1
ATOM 1352 C C . PHE A 1 179 ? 22.872 -10.664 -17.428 1.00 79.94 179 PHE A C 1
ATOM 1354 O O . PHE A 1 179 ? 23.432 -9.908 -16.643 1.00 79.94 179 PHE A O 1
ATOM 1361 N N . VAL A 1 180 ? 21.562 -10.922 -17.351 1.00 83.25 180 VAL A N 1
ATOM 1362 C CA . VAL A 1 180 ? 20.673 -10.320 -16.350 1.00 83.25 180 VAL A CA 1
ATOM 1363 C C . VAL A 1 180 ? 19.847 -11.418 -15.710 1.00 83.25 180 VAL A C 1
ATOM 1365 O O . VAL A 1 180 ? 19.175 -12.188 -16.395 1.00 83.25 180 VAL A O 1
ATOM 1368 N N . ARG A 1 181 ? 19.859 -11.472 -14.381 1.00 87.88 181 ARG A N 1
ATOM 1369 C CA . ARG A 1 181 ? 18.994 -12.383 -13.645 1.00 87.88 181 ARG A CA 1
ATOM 1370 C C . ARG A 1 181 ? 17.560 -11.856 -13.653 1.00 87.88 181 ARG A C 1
ATOM 1372 O O . ARG A 1 181 ? 17.292 -10.760 -13.173 1.00 87.88 181 ARG A O 1
ATOM 1379 N N . LEU A 1 182 ? 16.639 -12.652 -14.187 1.00 92.88 182 LEU A N 1
ATOM 1380 C CA . LEU A 1 182 ? 15.208 -12.359 -14.132 1.00 92.88 182 LEU A CA 1
ATOM 1381 C C . LEU A 1 182 ? 14.581 -12.886 -12.838 1.00 92.88 182 LEU A C 1
ATOM 1383 O O . LEU A 1 182 ? 15.070 -13.843 -12.234 1.00 92.88 182 LEU A O 1
ATOM 1387 N N . GLY A 1 183 ? 13.453 -12.290 -12.464 1.00 95.44 183 GLY A N 1
ATOM 1388 C CA . GLY A 1 183 ? 12.760 -12.556 -11.212 1.00 95.44 183 GLY A CA 1
ATOM 1389 C C . GLY A 1 183 ? 13.323 -11.751 -10.045 1.00 95.44 183 GLY A C 1
ATOM 1390 O O . GLY A 1 183 ? 14.307 -11.024 -10.181 1.00 95.44 183 GLY A O 1
ATOM 1391 N N . LEU A 1 184 ? 12.657 -11.870 -8.895 1.00 96.69 184 LEU A N 1
ATOM 1392 C CA . LEU A 1 184 ? 13.062 -11.199 -7.659 1.00 96.69 184 LEU A CA 1
ATOM 1393 C C . LEU A 1 184 ? 14.505 -11.581 -7.296 1.00 96.69 184 LEU A C 1
ATOM 1395 O O . LEU A 1 184 ? 14.880 -12.755 -7.386 1.00 96.69 184 LEU A O 1
ATOM 1399 N N . ARG A 1 185 ? 15.306 -10.599 -6.876 1.00 95.69 185 ARG A N 1
ATOM 1400 C CA . ARG A 1 185 ? 16.690 -10.842 -6.444 1.00 95.69 185 ARG A CA 1
ATOM 1401 C C . ARG A 1 185 ? 16.737 -11.670 -5.157 1.00 95.69 185 ARG A C 1
ATOM 1403 O O . ARG A 1 185 ? 15.858 -11.565 -4.306 1.00 95.69 185 ARG A O 1
ATOM 1410 N N . ASP A 1 186 ? 17.788 -12.459 -4.986 1.00 95.31 186 ASP A N 1
ATOM 1411 C CA . ASP A 1 186 ? 18.064 -13.221 -3.758 1.00 95.31 186 ASP A CA 1
ATOM 1412 C C . ASP A 1 186 ? 19.206 -12.620 -2.917 1.00 95.31 186 ASP A C 1
ATOM 1414 O O . ASP A 1 186 ? 19.464 -13.082 -1.805 1.00 95.31 186 ASP A O 1
ATOM 1418 N N . GLU A 1 187 ? 19.834 -11.551 -3.406 1.00 93.44 187 GLU A N 1
ATOM 1419 C CA . GLU A 1 187 ? 20.935 -10.837 -2.760 1.00 93.44 187 GLU A CA 1
ATOM 1420 C C . GLU A 1 187 ? 20.559 -9.411 -2.346 1.00 93.44 187 GLU A C 1
ATOM 1422 O O . GLU A 1 187 ? 19.592 -8.824 -2.841 1.00 93.44 187 GLU A O 1
ATOM 1427 N N . GLY A 1 188 ? 21.304 -8.854 -1.387 1.00 93.19 188 GLY A N 1
ATOM 1428 C CA . GLY A 1 188 ? 21.110 -7.478 -0.930 1.00 93.19 188 GLY A CA 1
ATOM 1429 C C . GLY A 1 188 ? 21.235 -6.476 -2.079 1.00 93.19 188 GLY A C 1
ATOM 1430 O O . GLY A 1 188 ? 22.037 -6.666 -2.983 1.00 93.19 188 GLY A O 1
ATOM 1431 N N . GLY A 1 189 ? 20.436 -5.411 -2.036 1.00 90.50 189 GLY A N 1
ATOM 1432 C CA . GLY A 1 189 ? 20.429 -4.372 -3.062 1.00 90.50 189 GLY A CA 1
ATOM 1433 C C . GLY A 1 189 ? 20.445 -2.985 -2.440 1.00 90.50 189 GLY A C 1
ATOM 1434 O O . GLY A 1 189 ? 20.021 -2.791 -1.295 1.00 90.50 189 GLY A O 1
ATOM 1435 N N . PHE A 1 190 ? 20.926 -2.015 -3.203 1.00 91.75 190 PHE A N 1
ATOM 1436 C CA . PHE A 1 190 ? 20.885 -0.609 -2.839 1.00 91.75 190 PHE A CA 1
ATOM 1437 C C . PHE A 1 190 ? 20.686 0.243 -4.092 1.00 91.75 190 PHE A C 1
ATOM 1439 O O . PHE A 1 190 ? 21.025 -0.178 -5.194 1.00 91.75 190 PHE A O 1
ATOM 1446 N N . VAL A 1 191 ? 20.145 1.443 -3.903 1.00 88.69 191 VAL A N 1
ATOM 1447 C CA . VAL A 1 191 ? 20.119 2.495 -4.920 1.00 88.69 191 VAL A CA 1
ATOM 1448 C C . VAL A 1 191 ? 21.194 3.505 -4.545 1.00 88.69 191 VAL A C 1
ATOM 1450 O O . VAL A 1 191 ? 21.260 3.944 -3.394 1.00 88.69 191 VAL A O 1
ATOM 1453 N N . GLY A 1 192 ? 22.062 3.833 -5.492 1.00 87.94 192 GLY A N 1
ATOM 1454 C CA . GLY A 1 192 ? 23.181 4.743 -5.291 1.00 87.94 192 GLY A CA 1
ATOM 1455 C C . GLY A 1 192 ? 24.271 4.496 -6.322 1.00 87.94 192 GLY A C 1
ATOM 1456 O O . GLY A 1 192 ? 24.031 3.909 -7.379 1.00 87.94 192 GLY A O 1
ATOM 1457 N N . VAL A 1 193 ? 25.484 4.922 -5.998 1.00 89.62 193 VAL A N 1
ATOM 1458 C CA . VAL A 1 193 ? 26.650 4.798 -6.880 1.00 89.62 193 VAL A CA 1
ATOM 1459 C C . VAL A 1 193 ? 27.739 3.954 -6.229 1.00 89.62 193 VAL A C 1
ATOM 1461 O O . VAL A 1 193 ? 27.654 3.602 -5.055 1.00 89.62 193 VAL A O 1
ATOM 1464 N N . HIS A 1 194 ? 28.773 3.624 -6.995 1.00 89.44 194 HIS A N 1
ATOM 1465 C CA . HIS A 1 194 ? 30.011 3.080 -6.448 1.00 89.44 194 HIS A CA 1
ATOM 1466 C C . HIS A 1 194 ? 31.078 4.173 -6.435 1.00 89.44 194 HIS A C 1
ATOM 1468 O O . HIS A 1 194 ? 31.156 4.991 -7.358 1.00 89.44 194 HIS A O 1
ATOM 1474 N N . ASP A 1 195 ? 31.888 4.186 -5.382 1.00 92.81 195 ASP A N 1
ATOM 1475 C CA . ASP A 1 195 ? 33.084 5.014 -5.310 1.00 92.81 195 ASP A CA 1
ATOM 1476 C C . ASP A 1 195 ? 34.025 4.686 -6.479 1.00 92.81 195 ASP A C 1
ATOM 1478 O O . ASP A 1 195 ? 34.254 3.517 -6.790 1.00 92.81 195 ASP A O 1
ATOM 1482 N N . ARG A 1 196 ? 34.572 5.706 -7.147 1.00 90.31 196 ARG A N 1
ATOM 1483 C CA . ARG A 1 196 ? 35.337 5.504 -8.390 1.00 90.31 196 ARG A CA 1
ATOM 1484 C C . ARG A 1 196 ? 36.681 4.811 -8.174 1.00 90.31 196 ARG A C 1
ATOM 1486 O O . ARG A 1 196 ? 37.136 4.120 -9.081 1.00 90.31 196 ARG A O 1
ATOM 1493 N N . ASP A 1 197 ? 37.293 4.998 -7.008 1.00 94.50 197 ASP A N 1
ATOM 1494 C CA . ASP A 1 197 ? 38.647 4.518 -6.730 1.00 94.50 197 ASP A CA 1
ATOM 1495 C C . ASP A 1 197 ? 38.623 3.167 -6.009 1.00 94.50 197 ASP A C 1
ATOM 1497 O O . ASP A 1 197 ? 39.416 2.273 -6.301 1.00 94.50 197 ASP A O 1
ATOM 1501 N N . THR A 1 198 ? 37.692 3.001 -5.071 1.00 93.75 198 THR A N 1
ATOM 1502 C CA . THR A 1 198 ? 37.588 1.805 -4.223 1.00 93.75 198 THR A CA 1
ATOM 1503 C C . THR A 1 198 ? 36.538 0.810 -4.704 1.00 93.75 198 THR A C 1
ATOM 1505 O O . THR A 1 198 ? 36.531 -0.332 -4.245 1.00 93.75 198 THR A O 1
ATOM 1508 N N . ASN A 1 199 ? 35.644 1.227 -5.609 1.00 89.56 199 ASN A N 1
ATOM 1509 C CA . ASN A 1 199 ? 34.481 0.460 -6.054 1.00 89.56 199 ASN A CA 1
ATOM 1510 C C . ASN A 1 199 ? 33.572 -0.002 -4.894 1.00 89.56 199 ASN A C 1
ATOM 1512 O O . ASN A 1 199 ? 32.822 -0.968 -5.031 1.00 89.56 199 ASN A O 1
ATOM 1516 N N . LEU A 1 200 ? 33.642 0.669 -3.738 1.00 92.75 200 LEU A N 1
ATOM 1517 C CA . LEU A 1 200 ? 32.749 0.421 -2.610 1.00 92.75 200 LEU A CA 1
ATOM 1518 C C . LEU A 1 200 ? 31.381 1.067 -2.866 1.00 92.75 200 LEU A C 1
ATOM 1520 O O . LEU A 1 200 ? 31.315 2.141 -3.469 1.00 92.75 200 LEU A O 1
ATOM 1524 N N . PRO A 1 201 ? 30.281 0.448 -2.406 1.00 89.69 201 PRO A N 1
ATOM 1525 C CA . PRO A 1 201 ? 28.955 1.022 -2.570 1.00 89.69 201 PRO A CA 1
ATOM 1526 C C . PRO A 1 201 ? 28.807 2.298 -1.731 1.00 89.69 201 PRO A C 1
ATOM 1528 O O . PRO A 1 201 ? 29.163 2.319 -0.551 1.00 89.69 201 PRO A O 1
ATOM 1531 N N . ILE A 1 202 ? 28.225 3.338 -2.329 1.00 92.06 202 ILE A N 1
ATOM 1532 C CA . ILE A 1 202 ? 27.775 4.574 -1.678 1.00 92.06 202 ILE A CA 1
ATOM 1533 C C . ILE A 1 202 ? 26.245 4.627 -1.822 1.00 92.06 202 ILE A C 1
ATOM 1535 O O . ILE A 1 202 ? 25.736 5.131 -2.828 1.00 92.06 202 ILE A O 1
ATOM 1539 N N . PRO A 1 203 ? 25.491 4.050 -0.866 1.00 91.56 203 PRO A N 1
ATOM 1540 C CA . PRO A 1 203 ? 24.041 3.998 -0.960 1.00 91.56 203 PRO A CA 1
ATOM 1541 C C . PRO A 1 203 ? 23.389 5.347 -0.664 1.00 91.56 203 PRO A C 1
ATOM 1543 O O . PRO A 1 203 ? 23.589 5.904 0.413 1.00 91.56 203 PRO A O 1
ATOM 1546 N N . ASP A 1 204 ? 22.513 5.794 -1.562 1.00 90.38 204 ASP A N 1
ATOM 1547 C CA . ASP A 1 204 ? 21.495 6.804 -1.248 1.00 90.38 204 ASP A CA 1
ATOM 1548 C C . ASP A 1 204 ? 20.332 6.159 -0.481 1.00 90.38 204 ASP A C 1
ATOM 1550 O O . ASP A 1 204 ? 19.701 6.768 0.384 1.00 90.38 204 ASP A O 1
ATOM 1554 N N . HIS A 1 205 ? 20.056 4.889 -0.794 1.00 91.00 205 HIS A N 1
ATOM 1555 C CA . HIS A 1 205 ? 18.994 4.099 -0.188 1.00 91.00 205 HIS A CA 1
ATOM 1556 C C . HIS A 1 205 ? 19.364 2.615 -0.134 1.00 91.00 205 HIS A C 1
ATOM 1558 O O . HIS A 1 205 ? 19.736 2.008 -1.139 1.00 91.00 205 HIS A O 1
ATOM 1564 N N . ILE A 1 206 ? 19.202 2.000 1.037 1.00 93.56 206 ILE A N 1
ATOM 1565 C CA . ILE A 1 206 ? 19.354 0.551 1.210 1.00 93.56 206 ILE A CA 1
ATOM 1566 C C . ILE A 1 206 ? 18.002 -0.108 0.942 1.00 93.56 206 ILE A C 1
ATOM 1568 O O . ILE A 1 206 ? 17.026 0.141 1.651 1.00 93.56 206 ILE A O 1
ATOM 1572 N N . SER A 1 207 ? 17.949 -0.968 -0.074 1.00 95.25 207 SER A N 1
ATOM 1573 C CA . SER A 1 207 ? 16.705 -1.589 -0.531 1.00 95.25 207 SER A CA 1
ATOM 1574 C C . SER A 1 207 ? 16.211 -2.693 0.406 1.00 95.25 207 SER A C 1
ATOM 1576 O O . SER A 1 207 ? 16.891 -3.097 1.353 1.00 95.25 207 SER A O 1
ATOM 1578 N N . ALA A 1 208 ? 15.009 -3.212 0.140 1.00 95.88 208 ALA A N 1
ATOM 1579 C CA . ALA A 1 208 ? 14.422 -4.268 0.958 1.00 95.88 208 ALA A CA 1
ATOM 1580 C C . ALA A 1 208 ? 15.317 -5.518 1.029 1.00 95.88 208 ALA A C 1
ATOM 1582 O O . ALA A 1 208 ? 16.085 -5.830 0.114 1.00 95.88 208 ALA A O 1
ATOM 1583 N N . ARG A 1 209 ? 15.214 -6.285 2.114 1.00 96.50 209 ARG A N 1
ATOM 1584 C CA . ARG A 1 209 ? 15.960 -7.543 2.215 1.00 96.50 209 ARG A CA 1
ATOM 1585 C C . ARG A 1 209 ? 15.364 -8.573 1.249 1.00 96.50 209 ARG A C 1
ATOM 1587 O O . ARG A 1 209 ? 14.141 -8.614 1.120 1.00 96.50 209 ARG A O 1
ATOM 1594 N N . PRO A 1 210 ? 16.179 -9.442 0.628 1.00 96.81 210 PRO A N 1
ATOM 1595 C CA . PRO A 1 210 ? 15.695 -10.434 -0.337 1.00 96.81 210 PRO A CA 1
ATOM 1596 C C . PRO A 1 210 ? 14.585 -11.330 0.206 1.00 96.81 210 PRO A C 1
ATOM 1598 O O . PRO A 1 210 ? 13.610 -11.617 -0.478 1.00 96.81 210 PRO A O 1
ATOM 1601 N N . GLN A 1 211 ? 14.702 -11.715 1.479 1.00 97.25 211 GLN A N 1
ATOM 1602 C CA . GLN A 1 211 ? 13.763 -12.619 2.142 1.00 97.25 211 GLN A CA 1
ATOM 1603 C C . GLN A 1 211 ? 12.379 -11.985 2.351 1.00 97.25 211 GLN A C 1
ATOM 1605 O O . GLN A 1 211 ? 11.408 -12.704 2.558 1.00 97.25 211 GLN A O 1
ATOM 1610 N N . ASP A 1 212 ? 12.283 -10.652 2.285 1.00 96.69 212 ASP A N 1
ATOM 1611 C CA . ASP A 1 212 ? 11.026 -9.920 2.438 1.00 96.69 212 ASP A CA 1
ATOM 1612 C C . ASP A 1 212 ? 10.357 -9.625 1.074 1.00 96.69 212 ASP A C 1
ATOM 1614 O O . ASP A 1 212 ? 9.197 -9.214 1.044 1.00 96.69 212 ASP A O 1
ATOM 1618 N N . LEU A 1 213 ? 11.053 -9.817 -0.060 1.00 97.12 213 LEU A N 1
ATOM 1619 C CA . LEU A 1 213 ? 10.608 -9.324 -1.372 1.00 97.12 213 LEU A CA 1
ATOM 1620 C C . LEU A 1 213 ? 9.280 -9.919 -1.827 1.00 97.12 213 LEU A C 1
ATOM 1622 O O . LEU A 1 213 ? 8.403 -9.163 -2.234 1.00 97.12 213 LEU A O 1
ATOM 1626 N N . THR A 1 214 ? 9.102 -11.238 -1.735 1.00 97.25 214 THR A N 1
ATOM 1627 C CA . THR A 1 214 ? 7.844 -11.881 -2.145 1.00 97.25 214 THR A CA 1
ATOM 1628 C C . THR A 1 214 ? 6.658 -11.284 -1.388 1.00 97.25 214 THR A C 1
ATOM 1630 O O . THR A 1 214 ? 5.716 -10.806 -2.011 1.00 97.25 214 THR A O 1
ATOM 1633 N N . SER A 1 215 ? 6.753 -11.191 -0.056 1.00 97.38 215 SER A N 1
ATOM 1634 C CA . SER A 1 215 ? 5.683 -10.629 0.778 1.00 97.38 215 SER A CA 1
ATOM 1635 C C . SER A 1 215 ? 5.429 -9.146 0.494 1.00 97.38 215 SER A C 1
ATOM 1637 O O . SER A 1 215 ? 4.278 -8.709 0.473 1.00 97.38 215 SER A O 1
ATOM 1639 N N . LEU A 1 216 ? 6.480 -8.359 0.245 1.00 97.69 216 LEU A N 1
ATOM 1640 C CA . LEU A 1 216 ? 6.354 -6.942 -0.097 1.00 97.69 216 LEU A CA 1
ATOM 1641 C C . LEU A 1 216 ? 5.677 -6.736 -1.456 1.00 97.69 216 LEU A C 1
ATOM 1643 O O . LEU A 1 216 ? 4.822 -5.860 -1.576 1.00 97.69 216 LEU A O 1
ATOM 1647 N N . ILE A 1 217 ? 6.019 -7.544 -2.462 1.00 98.12 217 ILE A N 1
ATOM 1648 C CA . ILE A 1 217 ? 5.414 -7.462 -3.796 1.00 98.12 217 ILE A CA 1
ATOM 1649 C C . ILE A 1 217 ? 3.972 -7.978 -3.793 1.00 98.12 217 ILE A C 1
ATOM 1651 O O . ILE A 1 217 ? 3.108 -7.352 -4.403 1.00 98.12 217 ILE A O 1
ATOM 1655 N N . GLU A 1 218 ? 3.670 -9.041 -3.049 1.00 98.19 218 GLU A N 1
ATOM 1656 C CA . GLU A 1 218 ? 2.288 -9.476 -2.809 1.00 98.19 218 GLU A CA 1
ATOM 1657 C C . GLU A 1 218 ? 1.481 -8.403 -2.064 1.00 98.19 218 GLU A C 1
ATOM 1659 O O . GLU A 1 218 ? 0.333 -8.130 -2.407 1.00 98.19 218 GLU A O 1
ATOM 1664 N N . GLY A 1 219 ? 2.085 -7.731 -1.079 1.00 98.12 219 GLY A N 1
ATOM 1665 C CA . GLY A 1 219 ? 1.474 -6.595 -0.392 1.00 98.12 219 GLY A CA 1
ATOM 1666 C C . GLY A 1 219 ? 1.197 -5.414 -1.326 1.00 98.12 219 GLY A C 1
ATOM 1667 O O . GLY A 1 219 ? 0.148 -4.781 -1.219 1.00 98.12 219 GLY A O 1
ATOM 1668 N N . LEU A 1 220 ? 2.118 -5.127 -2.248 1.00 98.06 220 LEU A N 1
ATOM 1669 C CA . LEU A 1 220 ? 1.974 -4.088 -3.267 1.00 98.06 220 LEU A CA 1
ATOM 1670 C C . LEU A 1 220 ? 0.838 -4.417 -4.244 1.00 98.06 220 LEU A C 1
ATOM 1672 O O . LEU A 1 220 ? 0.005 -3.554 -4.521 1.00 98.06 220 LEU A O 1
ATOM 1676 N N . ALA A 1 221 ? 0.754 -5.665 -4.704 1.00 97.75 221 ALA A N 1
ATOM 1677 C CA . ALA A 1 221 ? -0.363 -6.160 -5.504 1.00 97.75 221 ALA A CA 1
ATOM 1678 C C . ALA A 1 221 ? -1.701 -6.025 -4.756 1.00 97.75 221 ALA A C 1
ATOM 1680 O O . ALA A 1 221 ? -2.650 -5.434 -5.270 1.00 97.75 221 ALA A O 1
ATOM 1681 N N . ALA A 1 222 ? -1.749 -6.460 -3.494 1.00 97.81 222 ALA A N 1
ATOM 1682 C CA . ALA A 1 222 ? -2.943 -6.348 -2.662 1.00 97.81 222 ALA A CA 1
ATOM 1683 C C . ALA A 1 222 ? -3.365 -4.887 -2.421 1.00 97.81 222 ALA A C 1
ATOM 1685 O O . ALA A 1 222 ? -4.559 -4.597 -2.360 1.00 97.81 222 ALA A O 1
ATOM 1686 N N . PHE A 1 223 ? -2.414 -3.954 -2.299 1.00 98.25 223 PHE A N 1
ATOM 1687 C CA . PHE A 1 223 ? -2.716 -2.522 -2.253 1.00 98.25 223 PHE A CA 1
ATOM 1688 C C . PHE A 1 223 ? -3.376 -2.053 -3.551 1.00 98.25 223 PHE A C 1
ATOM 1690 O O . PHE A 1 223 ? -4.364 -1.327 -3.489 1.00 98.25 223 PHE A O 1
ATOM 1697 N N . ALA A 1 224 ? -2.861 -2.459 -4.716 1.00 96.94 224 ALA A N 1
ATOM 1698 C CA . ALA A 1 224 ? -3.438 -2.070 -6.001 1.00 96.94 224 ALA A CA 1
ATOM 1699 C C . ALA A 1 224 ? -4.902 -2.522 -6.118 1.00 96.94 224 ALA A C 1
ATOM 1701 O O . ALA A 1 224 ? -5.772 -1.713 -6.449 1.00 96.94 224 ALA A O 1
ATOM 1702 N N . ASP A 1 225 ? -5.181 -3.776 -5.760 1.00 95.94 225 ASP A N 1
ATOM 1703 C CA . ASP A 1 225 ? -6.534 -4.334 -5.792 1.00 95.94 225 ASP A CA 1
ATOM 1704 C C . ASP A 1 225 ? -7.468 -3.631 -4.800 1.00 95.94 225 ASP A C 1
ATOM 1706 O O . ASP A 1 225 ? -8.573 -3.222 -5.162 1.00 95.94 225 ASP A O 1
ATOM 1710 N N . ARG A 1 226 ? -7.022 -3.432 -3.552 1.00 96.94 226 ARG A N 1
ATOM 1711 C CA . ARG A 1 226 ? -7.813 -2.743 -2.520 1.00 96.94 226 ARG A CA 1
ATOM 1712 C C . ARG A 1 226 ? -8.091 -1.291 -2.886 1.00 96.94 226 ARG A C 1
ATOM 1714 O O . ARG A 1 226 ? -9.217 -0.834 -2.705 1.00 96.94 226 ARG A O 1
ATOM 1721 N N . ALA A 1 227 ? -7.098 -0.572 -3.404 1.00 96.25 227 ALA A N 1
ATOM 1722 C CA . ALA A 1 227 ? -7.254 0.810 -3.841 1.00 96.25 227 ALA A CA 1
ATOM 1723 C C . ALA A 1 227 ? -8.280 0.926 -4.977 1.00 96.25 227 ALA A C 1
ATOM 1725 O O . ALA A 1 227 ? -9.135 1.810 -4.931 1.00 96.25 227 ALA A O 1
ATOM 1726 N N . ALA A 1 228 ? -8.241 0.007 -5.948 1.00 93.94 228 ALA A N 1
ATOM 1727 C CA . ALA A 1 228 ? -9.203 -0.034 -7.044 1.00 93.94 228 ALA A CA 1
ATOM 1728 C C . ALA A 1 228 ? -10.626 -0.374 -6.565 1.00 93.94 228 ALA A C 1
ATOM 1730 O O . ALA A 1 228 ? -11.577 0.310 -6.929 1.00 93.94 228 ALA A O 1
ATOM 1731 N N . GLN A 1 229 ? -10.785 -1.401 -5.724 1.00 95.06 229 GLN A N 1
ATOM 1732 C CA . GLN A 1 229 ? -12.095 -1.830 -5.209 1.00 95.06 229 GLN A CA 1
ATOM 1733 C C . GLN A 1 229 ? -12.705 -0.836 -4.211 1.00 95.06 229 GLN A C 1
ATOM 1735 O O . GLN A 1 229 ? -13.927 -0.718 -4.103 1.00 95.06 229 GLN A O 1
ATOM 1740 N N . GLY A 1 230 ? -11.853 -0.142 -3.456 1.00 95.75 230 GLY A N 1
ATOM 1741 C CA . GLY A 1 230 ? -12.245 0.813 -2.429 1.00 95.75 230 GLY A CA 1
ATOM 1742 C C . GLY A 1 230 ? -12.418 2.247 -2.927 1.00 95.75 230 GLY A C 1
ATOM 1743 O O . GLY A 1 230 ? -12.532 3.135 -2.084 1.00 95.75 230 GLY A O 1
ATOM 1744 N N . ASP A 1 231 ? -12.422 2.478 -4.245 1.00 93.94 231 ASP A N 1
ATOM 1745 C CA . ASP A 1 231 ? -12.498 3.795 -4.901 1.00 93.94 231 ASP A CA 1
ATOM 1746 C C . ASP A 1 231 ? -11.503 4.825 -4.338 1.00 93.94 231 ASP A C 1
ATOM 1748 O O . ASP A 1 231 ? -11.840 5.985 -4.079 1.00 93.94 231 ASP A O 1
ATOM 1752 N N . MET A 1 232 ? -10.262 4.404 -4.100 1.00 95.06 232 MET A N 1
ATOM 1753 C CA . MET A 1 232 ? -9.198 5.348 -3.777 1.00 95.06 232 MET A CA 1
ATOM 1754 C C . MET A 1 232 ? -8.876 6.206 -5.009 1.00 95.06 232 MET A C 1
ATOM 1756 O O . MET A 1 232 ? -9.006 5.749 -6.144 1.00 95.06 232 MET A O 1
ATOM 1760 N N . ASP A 1 233 ? -8.415 7.443 -4.793 1.00 93.81 233 ASP A N 1
ATOM 1761 C CA . ASP A 1 233 ? -7.942 8.288 -5.892 1.00 93.81 233 ASP A CA 1
ATOM 1762 C C . ASP A 1 233 ? -6.865 7.542 -6.714 1.00 93.81 233 ASP A C 1
ATOM 1764 O O . ASP A 1 233 ? -5.831 7.149 -6.155 1.00 93.81 233 ASP A O 1
ATOM 1768 N N . PRO A 1 234 ? -7.083 7.329 -8.026 1.00 91.81 234 PRO A N 1
ATOM 1769 C CA . PRO A 1 234 ? -6.221 6.469 -8.830 1.00 91.81 234 PRO A CA 1
ATOM 1770 C C . PRO A 1 234 ? -4.823 7.059 -9.047 1.00 91.81 234 PRO A C 1
ATOM 1772 O O . PRO A 1 234 ? -3.867 6.301 -9.205 1.00 91.81 234 PRO A O 1
ATOM 1775 N N . VAL A 1 235 ? -4.672 8.389 -9.026 1.00 92.81 235 VAL A N 1
ATOM 1776 C CA . VAL A 1 235 ? -3.365 9.047 -9.169 1.00 92.81 235 VAL A CA 1
ATOM 1777 C C . VAL A 1 235 ? -2.560 8.868 -7.887 1.00 92.81 235 VAL A C 1
ATOM 1779 O O . VAL A 1 235 ? -1.384 8.506 -7.942 1.00 92.81 235 VAL A O 1
ATOM 1782 N N . VAL A 1 236 ? -3.194 9.047 -6.726 1.00 95.44 236 VAL A N 1
ATOM 1783 C CA . VAL A 1 236 ? -2.544 8.817 -5.428 1.00 95.44 236 VAL A CA 1
ATOM 1784 C C . VAL A 1 236 ? -2.179 7.342 -5.246 1.00 95.44 236 VAL A C 1
ATOM 1786 O O . VAL A 1 236 ? -1.084 7.037 -4.766 1.00 95.44 236 VAL A O 1
ATOM 1789 N N . ALA A 1 237 ? -3.059 6.422 -5.651 1.00 96.00 237 ALA A N 1
ATOM 1790 C CA . ALA A 1 237 ? -2.788 4.989 -5.614 1.00 96.00 237 ALA A CA 1
ATOM 1791 C C . ALA A 1 237 ? -1.594 4.622 -6.512 1.00 96.00 237 ALA A C 1
ATOM 1793 O O . ALA A 1 237 ? -0.649 3.990 -6.039 1.00 96.00 237 ALA A O 1
ATOM 1794 N N . ALA A 1 238 ? -1.580 5.085 -7.767 1.00 94.00 238 ALA A N 1
ATOM 1795 C CA . ALA A 1 238 ? -0.475 4.849 -8.697 1.00 94.00 238 ALA A CA 1
ATOM 1796 C C . ALA A 1 238 ? 0.854 5.435 -8.192 1.00 94.00 238 ALA A C 1
ATOM 1798 O O . ALA A 1 238 ? 1.878 4.756 -8.241 1.00 94.00 238 ALA A O 1
ATOM 1799 N N . ALA A 1 239 ? 0.844 6.656 -7.645 1.00 95.56 239 ALA A N 1
ATOM 1800 C CA . ALA A 1 239 ? 2.033 7.273 -7.058 1.00 95.56 239 ALA A CA 1
ATOM 1801 C C . ALA A 1 239 ? 2.559 6.481 -5.847 1.00 95.56 239 ALA A C 1
ATOM 1803 O O . ALA A 1 239 ? 3.767 6.290 -5.709 1.00 95.56 239 ALA A O 1
ATOM 1804 N N . SER A 1 240 ? 1.659 5.972 -5.001 1.00 97.31 240 SER A N 1
ATOM 1805 C CA . SER A 1 240 ? 2.013 5.141 -3.841 1.00 97.31 240 SER A CA 1
ATOM 1806 C C . SER A 1 240 ? 2.628 3.803 -4.263 1.00 97.31 240 SER A C 1
ATOM 1808 O O . SER A 1 240 ? 3.630 3.379 -3.684 1.00 97.31 240 SER A O 1
ATOM 1810 N N . LEU A 1 241 ? 2.066 3.160 -5.293 1.00 96.75 241 LEU A N 1
ATOM 1811 C CA . LEU A 1 241 ? 2.594 1.928 -5.884 1.00 96.75 241 LEU A CA 1
ATOM 1812 C C . LEU A 1 241 ? 3.975 2.149 -6.511 1.00 96.75 241 LEU A C 1
ATOM 1814 O O . LEU A 1 241 ? 4.894 1.384 -6.232 1.00 96.75 241 LEU A O 1
ATOM 1818 N N . ALA A 1 242 ? 4.141 3.207 -7.311 1.00 94.88 242 ALA A N 1
ATOM 1819 C CA . ALA A 1 242 ? 5.408 3.535 -7.961 1.00 94.88 242 ALA A CA 1
ATOM 1820 C C . ALA A 1 242 ? 6.512 3.830 -6.936 1.00 94.88 242 ALA A C 1
ATOM 1822 O O . ALA A 1 242 ? 7.590 3.240 -7.002 1.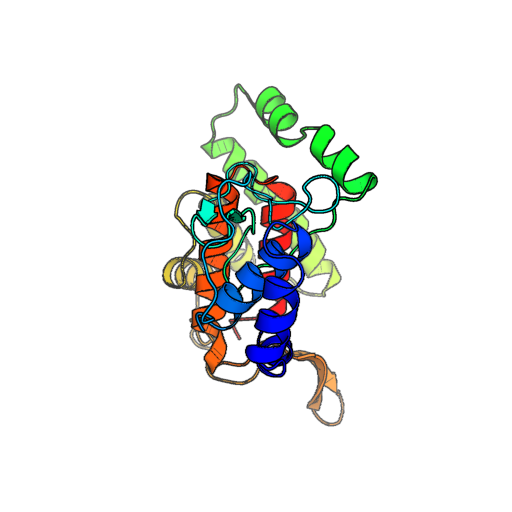00 94.88 242 ALA A O 1
ATOM 1823 N N . PHE A 1 243 ? 6.219 4.678 -5.944 1.00 94.62 243 PHE A N 1
ATOM 1824 C CA . PHE A 1 243 ? 7.138 4.957 -4.841 1.00 94.62 243 PHE A CA 1
ATOM 1825 C C . PHE A 1 243 ? 7.526 3.673 -4.099 1.00 94.62 243 PHE A C 1
ATOM 1827 O O . PHE A 1 243 ? 8.707 3.415 -3.872 1.00 94.62 243 PHE A O 1
ATOM 1834 N N . GLY A 1 244 ? 6.537 2.845 -3.756 1.00 95.94 244 GLY A N 1
ATOM 1835 C CA . GLY A 1 244 ? 6.762 1.579 -3.071 1.00 95.94 244 GLY A CA 1
ATOM 1836 C C . GLY A 1 244 ? 7.638 0.618 -3.860 1.00 95.94 244 GLY A C 1
ATOM 1837 O O . GLY A 1 244 ? 8.574 0.058 -3.302 1.00 95.94 244 GLY A O 1
ATOM 1838 N N . PHE A 1 245 ? 7.377 0.459 -5.157 1.00 96.25 245 PHE A N 1
ATOM 1839 C CA . PHE A 1 245 ? 8.149 -0.423 -6.026 1.00 96.25 245 PHE A CA 1
ATOM 1840 C C . PHE A 1 245 ? 9.622 0.001 -6.105 1.00 96.25 245 PHE A C 1
ATOM 1842 O O . PHE A 1 245 ? 10.509 -0.838 -5.944 1.00 96.25 245 PHE A O 1
ATOM 1849 N N . VAL A 1 246 ? 9.886 1.304 -6.276 1.00 92.88 246 VAL A N 1
ATOM 1850 C CA . VAL A 1 246 ? 11.251 1.860 -6.280 1.00 92.88 246 VAL A CA 1
ATOM 1851 C C . VAL A 1 246 ? 11.931 1.658 -4.927 1.00 92.88 246 VAL A C 1
ATOM 1853 O O . VAL A 1 246 ? 13.080 1.229 -4.883 1.00 92.88 246 VAL A O 1
ATOM 1856 N N . TYR A 1 247 ? 11.221 1.907 -3.823 1.00 93.44 247 TYR A N 1
ATOM 1857 C CA . TYR A 1 247 ? 11.759 1.742 -2.472 1.00 93.44 247 TYR A CA 1
ATOM 1858 C C . TYR A 1 247 ? 12.070 0.274 -2.133 1.00 93.44 247 TYR A C 1
ATOM 1860 O O . TYR A 1 247 ? 13.086 -0.025 -1.504 1.00 93.44 247 TYR A O 1
ATOM 1868 N N . ILE A 1 248 ? 11.211 -0.660 -2.552 1.00 96.75 248 ILE A N 1
ATOM 1869 C CA . ILE A 1 248 ? 11.430 -2.103 -2.382 1.00 96.75 248 ILE A CA 1
ATOM 1870 C C . ILE A 1 248 ? 12.637 -2.553 -3.216 1.00 96.75 248 ILE A C 1
ATOM 1872 O O . ILE A 1 248 ? 13.461 -3.328 -2.723 1.00 96.75 248 ILE A O 1
ATOM 1876 N N . HIS A 1 249 ? 12.746 -2.043 -4.447 1.00 95.69 249 HIS A N 1
ATOM 1877 C CA . HIS A 1 249 ? 13.773 -2.379 -5.433 1.00 95.69 249 HIS A CA 1
ATOM 1878 C C . HIS A 1 249 ? 13.937 -3.906 -5.604 1.00 95.69 249 HIS A C 1
ATOM 1880 O O . HIS A 1 249 ? 14.913 -4.503 -5.130 1.00 95.69 249 HIS A O 1
ATOM 1886 N N . PRO A 1 250 ? 12.927 -4.581 -6.191 1.00 95.75 250 PRO A N 1
ATOM 1887 C CA . PRO A 1 250 ? 12.823 -6.041 -6.157 1.00 95.75 250 PRO A CA 1
ATOM 1888 C C . PRO A 1 250 ? 13.731 -6.781 -7.147 1.00 95.75 250 PRO A C 1
ATOM 1890 O O . PRO A 1 250 ? 13.918 -7.989 -7.006 1.00 95.75 250 PRO A O 1
ATOM 1893 N N . TYR A 1 251 ? 14.267 -6.084 -8.144 1.00 94.12 251 TYR A N 1
ATOM 1894 C CA . TYR A 1 251 ? 15.059 -6.652 -9.234 1.00 94.12 251 TYR A CA 1
ATOM 1895 C C . TYR A 1 251 ? 16.512 -6.169 -9.174 1.00 94.12 251 TYR A C 1
ATOM 1897 O O . TYR A 1 251 ? 16.803 -5.221 -8.446 1.00 94.12 251 TYR A O 1
ATOM 1905 N N . VAL A 1 252 ? 17.396 -6.869 -9.895 1.00 86.44 252 VAL A N 1
ATOM 1906 C CA . VAL A 1 252 ? 18.797 -6.469 -10.129 1.00 86.44 252 VAL A CA 1
ATOM 1907 C C . VAL A 1 252 ? 18.919 -5.444 -11.251 1.00 86.44 252 VAL A C 1
ATOM 1909 O O . VAL A 1 252 ? 18.029 -5.435 -12.137 1.00 86.44 252 VAL A O 1
#